Protein AF-A0A3F2RHV3-F1 (afdb_monomer_lite)

Foldseek 3Di:
DDPPDDAQAVVQLVVLLDPDDDDDDDFDDDDPVLLVVLQVQQCLAWEQEQNDIDRSVVTDVSQLVVQLQVVLVQSCVSNVHDSVPDDPVVSVRSSSVSSVLSSVLGCVVVVVVVLVVVCVVVDDVPDPFKDKDWPSVPKDHWYKYKHWAWDWDDDPPDPHTGIHTGIKIKIKTKTKIFIATPVDRVHGPDDPVPGIDIDIDIDTPDVDDD

Org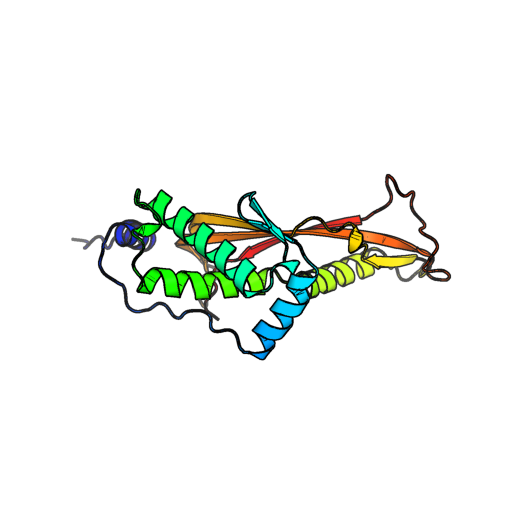anism: NCBI:txid325452

Radius of gyration: 21.21 Å; chains: 1; bounding box: 55×37×72 Å

Secondary structure (DSSP, 8-state):
-------HHHHHHHHTT--PPPS--------HHHHHHHHHHHTT-EEEETTEEEEGGG-HHHHHHHHHHHHHHHHHHHHT--GGGS-HHHHHHHHHHHHHHHHHT-HHHHHHHHHHHHHHHH--TT---EEEEE-GGGPPPEEEEEEEEEEEEEPTTSS-EEEEEEEEEEEEEEEEEEEEESS-TTSBSS-TTT-EEEEEEEEEE-----

pLDDT: mean 77.87, std 14.27, range [29.89, 94.44]

Structure (mmCIF, N/CA/C/O backbone):
data_AF-A0A3F2RHV3-F1
#
_entry.id   AF-A0A3F2RHV3-F1
#
loop_
_atom_site.group_PDB
_atom_site.id
_atom_site.type_symbol
_atom_site.label_atom_id
_atom_site.label_alt_id
_atom_site.label_comp_id
_atom_site.label_asym_id
_atom_site.label_entity_id
_atom_site.label_seq_id
_atom_site.pdbx_PDB_ins_code
_atom_site.Cartn_x
_atom_site.Cartn_y
_atom_site.Cartn_z
_atom_site.occupancy
_atom_site.B_iso_or_equiv
_atom_site.auth_seq_id
_atom_site.auth_comp_id
_atom_site.auth_asym_id
_atom_site.auth_atom_id
_atom_site.pdbx_PDB_model_num
ATOM 1 N N . MET A 1 1 ? -2.939 -19.361 45.285 1.00 36.62 1 MET A N 1
ATOM 2 C CA . MET A 1 1 ? -3.875 -19.744 44.209 1.00 36.62 1 MET A CA 1
ATOM 3 C C . MET A 1 1 ? -3.748 -18.695 43.128 1.00 36.62 1 MET A C 1
ATOM 5 O O . MET A 1 1 ? -3.926 -17.523 43.441 1.00 36.62 1 MET A O 1
ATOM 9 N N . LEU A 1 2 ? -3.271 -19.103 41.950 1.00 40.22 2 LEU A N 1
ATOM 10 C CA . LEU A 1 2 ? -2.915 -18.216 40.847 1.00 40.22 2 LEU A CA 1
ATOM 11 C C . LEU A 1 2 ? -4.125 -17.364 40.451 1.00 40.22 2 LEU A C 1
ATOM 13 O O . LEU A 1 2 ? -5.192 -17.894 40.160 1.00 40.22 2 LEU A O 1
ATOM 17 N N . LYS A 1 3 ? -3.964 -16.038 40.475 1.00 38.94 3 LYS A N 1
ATOM 18 C CA . LYS A 1 3 ? -4.814 -15.162 39.674 1.00 38.94 3 LYS A CA 1
ATOM 19 C C . LYS A 1 3 ? -4.372 -15.406 38.239 1.00 38.94 3 LYS A C 1
ATOM 21 O O . LYS A 1 3 ? -3.349 -14.865 37.834 1.00 38.94 3 LYS A O 1
ATOM 26 N N . ASP A 1 4 ? -5.083 -16.278 37.537 1.00 47.56 4 ASP A N 1
ATOM 27 C CA . ASP A 1 4 ? -4.889 -16.523 36.112 1.00 47.56 4 ASP A CA 1
ATOM 28 C C . ASP A 1 4 ? -5.241 -15.236 35.359 1.00 47.56 4 ASP A C 1
ATOM 30 O O . ASP A 1 4 ? -6.379 -14.994 34.960 1.00 47.56 4 ASP A O 1
ATOM 34 N N . THR A 1 5 ? -4.264 -14.340 35.241 1.00 65.75 5 THR A N 1
ATOM 35 C CA . THR A 1 5 ? -4.324 -13.214 34.317 1.00 65.75 5 THR A CA 1
ATOM 36 C C . THR A 1 5 ? -4.422 -13.799 32.918 1.00 65.75 5 THR A C 1
ATOM 38 O O . THR A 1 5 ? -3.495 -14.475 32.470 1.00 65.75 5 THR A O 1
ATOM 41 N N . LEU A 1 6 ? -5.558 -13.572 32.253 1.00 68.56 6 LEU A N 1
ATOM 42 C CA . LEU A 1 6 ? -5.771 -13.954 30.859 1.00 68.56 6 LEU A CA 1
ATOM 43 C C . LEU A 1 6 ? -4.554 -13.534 30.015 1.00 68.56 6 LEU A C 1
ATOM 45 O O . LEU A 1 6 ? -4.100 -12.397 30.172 1.00 68.56 6 LEU A O 1
ATOM 49 N N . PRO A 1 7 ? -4.039 -14.404 29.127 1.00 74.38 7 PRO A N 1
ATOM 50 C CA . PRO A 1 7 ? -3.027 -14.031 28.145 1.00 74.38 7 PRO A CA 1
ATOM 51 C C . PRO A 1 7 ? -3.410 -12.738 27.412 1.00 74.38 7 PRO A C 1
ATOM 53 O O . PRO A 1 7 ? -4.577 -12.576 27.052 1.00 74.38 7 PRO A O 1
ATOM 56 N N . SER A 1 8 ? -2.438 -11.851 27.169 1.00 73.12 8 SER A N 1
ATOM 57 C CA . SER A 1 8 ? -2.640 -10.533 26.530 1.00 73.12 8 SER A CA 1
ATOM 58 C C . SER A 1 8 ? -3.512 -10.614 25.267 1.00 73.12 8 SER A C 1
ATOM 60 O O . SER A 1 8 ? -4.495 -9.892 25.135 1.00 73.12 8 SER A O 1
ATOM 62 N N . TYR A 1 9 ? -3.249 -11.607 24.414 1.00 73.25 9 TYR A N 1
ATOM 63 C CA . TYR A 1 9 ? -4.061 -11.943 23.244 1.00 73.25 9 TYR A CA 1
ATOM 64 C C . TYR A 1 9 ? -5.567 -12.061 23.535 1.00 73.25 9 TYR A C 1
ATOM 66 O O . TYR A 1 9 ? -6.393 -11.464 22.849 1.00 73.25 9 TYR A O 1
ATOM 74 N N . LEU A 1 10 ? -5.946 -12.824 24.566 1.00 73.25 10 LEU A N 1
ATOM 75 C CA . LEU A 1 10 ? -7.355 -13.018 24.913 1.00 73.25 10 LEU A CA 1
ATOM 76 C C . LEU A 1 10 ? -7.967 -11.739 25.484 1.00 73.25 10 LEU A C 1
ATOM 78 O O . LEU A 1 10 ? -9.142 -11.480 25.244 1.00 73.25 10 LEU A O 1
ATOM 82 N N . GLN A 1 11 ? -7.182 -10.920 26.188 1.00 76.50 11 GLN A N 1
ATOM 83 C CA . GLN A 1 11 ? -7.643 -9.607 26.644 1.00 76.50 11 GLN A CA 1
ATOM 84 C C . GLN A 1 11 ? -7.943 -8.681 25.457 1.00 76.50 11 GLN A C 1
ATOM 86 O O . GLN A 1 11 ? -8.989 -8.043 25.448 1.00 76.50 11 GLN A O 1
ATOM 91 N N . GLN A 1 12 ? -7.091 -8.670 24.428 1.00 71.94 12 GLN A N 1
ATOM 92 C CA . GLN A 1 12 ? -7.291 -7.878 23.206 1.00 71.94 12 GLN A CA 1
ATOM 93 C C . GLN A 1 12 ? -8.522 -8.342 22.410 1.00 71.94 12 GLN A C 1
ATOM 95 O O . GLN A 1 12 ? -9.331 -7.521 21.984 1.00 71.94 12 GLN A O 1
ATOM 100 N N . VAL A 1 13 ? -8.719 -9.658 22.263 1.00 71.19 13 VAL A N 1
ATOM 101 C CA . VAL A 1 13 ? -9.913 -10.219 21.603 1.00 71.19 13 VAL A CA 1
ATOM 102 C C . VAL A 1 13 ? -11.194 -9.843 22.356 1.00 71.19 13 VAL A C 1
ATOM 104 O O . VAL A 1 13 ? -12.190 -9.475 21.735 1.00 71.19 13 VAL A O 1
ATOM 107 N N . LEU A 1 14 ? -11.176 -9.908 23.690 1.00 72.19 14 LEU A N 1
ATOM 108 C CA . LEU A 1 14 ? -12.325 -9.534 24.518 1.00 72.19 14 LEU A CA 1
ATOM 109 C C . LEU A 1 14 ? -12.587 -8.021 24.497 1.00 72.19 14 LEU A C 1
ATOM 111 O O . LEU A 1 14 ? -13.748 -7.614 24.469 1.00 72.19 14 LEU A O 1
ATOM 115 N N . ALA A 1 15 ? -11.536 -7.198 24.447 1.00 70.81 15 ALA A N 1
ATOM 116 C CA . ALA A 1 15 ? -11.647 -5.743 24.376 1.00 70.81 15 ALA A CA 1
ATOM 117 C C . ALA A 1 15 ? -12.392 -5.271 23.116 1.00 70.81 15 ALA A C 1
ATOM 119 O O . ALA A 1 15 ? -13.164 -4.320 23.191 1.00 70.81 15 ALA A O 1
ATOM 120 N N . LEU A 1 16 ? -12.268 -5.980 21.987 1.00 63.53 16 LEU A N 1
ATOM 121 C CA . LEU A 1 16 ? -13.019 -5.666 20.759 1.00 63.53 16 LEU A CA 1
ATOM 122 C C . LEU A 1 16 ? -14.540 -5.793 20.910 1.00 63.53 16 LEU A C 1
ATOM 124 O O . LEU A 1 16 ? -15.288 -5.211 20.130 1.00 63.53 16 LEU A O 1
ATOM 128 N N . SER A 1 17 ? -14.998 -6.565 21.897 1.00 62.69 17 SER A N 1
ATOM 129 C CA . SER A 1 17 ? -16.422 -6.722 22.212 1.00 62.69 17 SER A CA 1
ATOM 130 C C . SER A 1 17 ? -16.901 -5.745 23.290 1.00 62.69 17 SER A C 1
ATOM 132 O O . SER A 1 17 ? -18.099 -5.687 23.565 1.00 62.69 17 SER A O 1
ATOM 134 N N . SER A 1 18 ? -15.985 -5.007 23.925 1.00 62.34 18 SER A N 1
ATOM 135 C CA . SER A 1 18 ? -16.296 -4.036 24.972 1.00 62.34 18 SER A CA 1
ATOM 136 C C . SER A 1 18 ? -16.416 -2.631 24.385 1.00 62.34 18 SER A C 1
ATOM 138 O O . SER A 1 18 ? -15.612 -2.240 23.545 1.00 62.34 18 SER A O 1
ATOM 140 N N . ASP A 1 19 ? -17.399 -1.855 24.839 1.00 55.97 19 ASP A N 1
ATOM 141 C CA . ASP A 1 19 ? -17.590 -0.466 24.395 1.00 55.97 19 ASP A CA 1
ATOM 142 C C . ASP A 1 19 ? -16.691 0.536 25.167 1.00 55.97 19 ASP A C 1
ATOM 144 O O . ASP A 1 19 ? -16.868 1.748 25.038 1.00 55.97 19 ASP A O 1
ATOM 148 N N . GLU A 1 20 ? -15.730 0.069 25.981 1.00 54.78 20 GLU A N 1
ATOM 149 C CA . GLU A 1 20 ? -14.845 0.949 26.758 1.00 54.78 20 GLU A CA 1
ATOM 150 C C . GLU A 1 20 ? -13.576 1.333 25.970 1.00 54.78 20 GLU A C 1
ATOM 152 O O . GLU A 1 20 ? -12.807 0.458 25.566 1.00 54.78 20 GLU A O 1
ATOM 157 N N . PRO A 1 21 ? -13.307 2.635 25.756 1.00 51.06 21 PRO A N 1
ATOM 158 C CA . PRO A 1 21 ? -12.123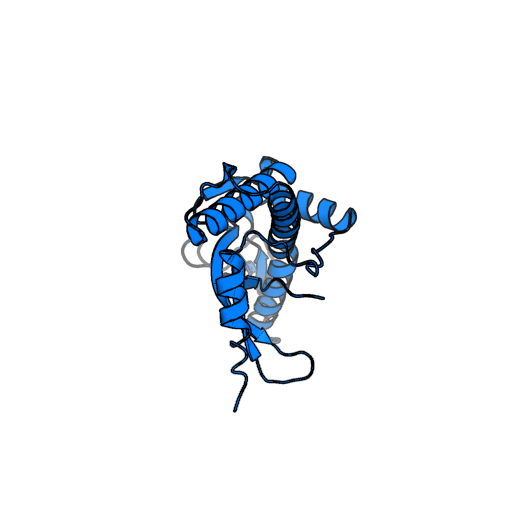 3.080 25.029 1.00 51.06 21 PRO A CA 1
ATOM 159 C C . PRO A 1 21 ? -10.854 2.936 25.887 1.00 51.06 21 PRO A C 1
ATOM 161 O O . PRO A 1 21 ? -10.703 3.599 26.914 1.00 51.06 21 PRO A O 1
ATOM 164 N N . SER A 1 22 ? -9.902 2.106 25.449 1.00 51.12 22 SER A N 1
ATOM 165 C CA . SER A 1 22 ? -8.557 2.038 26.038 1.00 51.12 22 SER A CA 1
ATOM 166 C C . SER A 1 22 ? -7.680 3.197 25.543 1.00 51.12 22 SER A C 1
ATOM 168 O O . SER A 1 22 ? -7.575 3.432 24.341 1.00 51.12 22 SER A O 1
ATOM 170 N N . ASN A 1 23 ? -7.028 3.903 26.468 1.00 42.88 23 ASN A N 1
ATOM 171 C CA . ASN A 1 23 ? -6.492 5.259 26.279 1.00 42.88 23 ASN A CA 1
ATOM 172 C C . ASN A 1 23 ? -5.025 5.365 25.798 1.00 42.88 23 ASN A C 1
ATOM 174 O O . ASN A 1 23 ? -4.440 6.442 25.890 1.00 42.88 23 ASN A O 1
ATOM 178 N N . GLU A 1 24 ? -4.407 4.298 25.287 1.00 46.06 24 GLU A N 1
ATOM 179 C CA . GLU A 1 24 ? -2.968 4.298 24.947 1.00 46.06 24 GLU A CA 1
ATOM 180 C C . GLU A 1 24 ? -2.672 3.877 23.498 1.00 46.06 24 GLU A C 1
ATOM 182 O O . GLU A 1 24 ? -1.768 3.095 23.242 1.00 46.06 24 GLU A O 1
ATOM 187 N N . SER A 1 25 ? -3.409 4.409 22.518 1.00 50.81 25 SER A N 1
ATOM 188 C CA . SER A 1 25 ? -3.026 4.273 21.104 1.00 50.81 25 SER A CA 1
ATOM 189 C C . SER A 1 25 ? -2.336 5.551 20.623 1.00 50.81 25 SER A C 1
ATOM 191 O O . SER A 1 25 ? -2.968 6.602 20.496 1.00 50.81 25 SER A O 1
ATOM 193 N N . ARG A 1 26 ? -1.022 5.481 20.365 1.00 55.94 26 ARG A N 1
ATOM 194 C CA . ARG A 1 26 ? -0.316 6.524 19.608 1.00 55.94 26 ARG A CA 1
ATOM 195 C C . ARG A 1 26 ? -0.521 6.256 18.130 1.00 55.94 26 ARG A C 1
ATOM 197 O O . ARG A 1 26 ? -0.015 5.279 17.590 1.00 55.94 26 ARG A O 1
ATOM 204 N N . MET A 1 27 ? -1.275 7.130 17.487 1.00 60.22 27 MET A N 1
ATOM 205 C CA . MET A 1 27 ? -1.513 7.010 16.060 1.00 60.22 27 MET A CA 1
ATOM 206 C C . MET A 1 27 ? -0.301 7.468 15.255 1.00 60.22 27 MET A C 1
ATOM 208 O O . MET A 1 27 ? 0.344 8.442 15.653 1.00 60.22 27 MET A O 1
ATOM 212 N N . PRO A 1 28 ? -0.003 6.819 14.118 1.00 62.78 28 PRO A N 1
ATOM 213 C CA . PRO A 1 28 ? 1.027 7.301 13.214 1.00 62.78 28 PRO A CA 1
ATOM 214 C C . PRO A 1 28 ? 0.641 8.693 12.705 1.00 62.78 28 PRO A C 1
ATOM 216 O O . PRO A 1 28 ? -0.412 8.869 12.096 1.00 62.78 28 PRO A O 1
ATOM 219 N N . THR A 1 29 ? 1.488 9.688 12.953 1.00 74.69 29 THR A N 1
ATOM 220 C CA . THR A 1 29 ? 1.355 11.027 12.366 1.00 74.69 29 THR A CA 1
ATOM 221 C C . THR A 1 29 ? 2.381 11.195 11.261 1.00 74.69 29 THR A C 1
ATOM 223 O O . THR A 1 29 ? 3.580 11.188 11.538 1.00 74.69 29 THR A O 1
ATOM 226 N N . LEU A 1 30 ? 1.901 11.359 10.029 1.00 81.75 30 LEU A N 1
ATOM 227 C CA . LEU A 1 30 ? 2.720 11.722 8.874 1.00 81.75 30 LEU A CA 1
ATOM 228 C C . LEU A 1 30 ? 2.909 13.242 8.822 1.00 81.75 30 LEU A C 1
ATOM 230 O O . LEU A 1 30 ? 2.003 14.010 9.153 1.00 81.75 30 LEU A O 1
ATOM 234 N N . SER A 1 31 ? 4.086 13.677 8.390 1.00 86.06 31 SER A N 1
ATOM 235 C CA . SER A 1 31 ? 4.386 15.076 8.096 1.00 86.06 31 SER A CA 1
ATOM 236 C C . SER A 1 31 ? 3.733 15.528 6.784 1.00 86.06 31 SER A C 1
ATOM 238 O O . SER A 1 31 ? 3.465 14.729 5.888 1.00 86.06 31 SER A O 1
ATOM 240 N N . GLU A 1 32 ? 3.534 16.839 6.619 1.00 86.62 32 GLU A N 1
ATOM 241 C CA . GLU A 1 32 ? 3.000 17.412 5.371 1.00 86.62 32 GLU A CA 1
ATOM 242 C C . GLU A 1 32 ? 3.861 17.066 4.146 1.00 86.62 32 GLU A C 1
ATOM 244 O O . GLU A 1 32 ? 3.343 16.877 3.046 1.00 86.62 32 GLU A O 1
ATOM 249 N N . ALA A 1 33 ? 5.181 16.956 4.332 1.00 85.56 33 ALA A N 1
ATOM 250 C CA . ALA A 1 33 ? 6.105 16.589 3.266 1.00 85.56 33 ALA A CA 1
ATOM 251 C C . ALA A 1 33 ? 5.913 15.133 2.814 1.00 85.56 33 ALA A C 1
ATOM 253 O O . ALA A 1 33 ? 5.948 14.868 1.612 1.00 85.56 33 ALA A O 1
ATOM 254 N N . GLU A 1 34 ? 5.684 14.211 3.753 1.00 86.25 34 GLU A N 1
ATOM 255 C CA . GLU A 1 34 ? 5.388 12.803 3.456 1.00 86.25 34 GLU A CA 1
ATOM 256 C C . GLU A 1 34 ? 4.053 12.680 2.723 1.00 86.25 34 GLU A C 1
ATOM 258 O O . GLU A 1 34 ? 4.006 12.094 1.646 1.00 86.25 34 GLU A O 1
ATOM 263 N N . ILE A 1 35 ? 3.008 13.348 3.221 1.00 86.31 35 ILE A N 1
ATOM 264 C CA . ILE A 1 35 ? 1.686 13.375 2.576 1.00 86.31 35 ILE A CA 1
ATOM 265 C C . ILE A 1 35 ? 1.787 13.916 1.142 1.00 86.31 35 ILE A C 1
ATOM 267 O O . ILE A 1 35 ? 1.185 13.370 0.218 1.00 86.31 35 ILE A O 1
ATOM 271 N N . PHE A 1 36 ? 2.575 14.973 0.926 1.00 86.75 36 PHE A N 1
ATOM 272 C CA . PHE A 1 36 ? 2.767 15.544 -0.404 1.00 86.75 36 PHE A CA 1
ATOM 273 C C . PHE A 1 36 ? 3.468 14.577 -1.371 1.00 86.75 36 PHE A C 1
ATOM 275 O O . PHE A 1 36 ? 3.079 14.491 -2.541 1.00 86.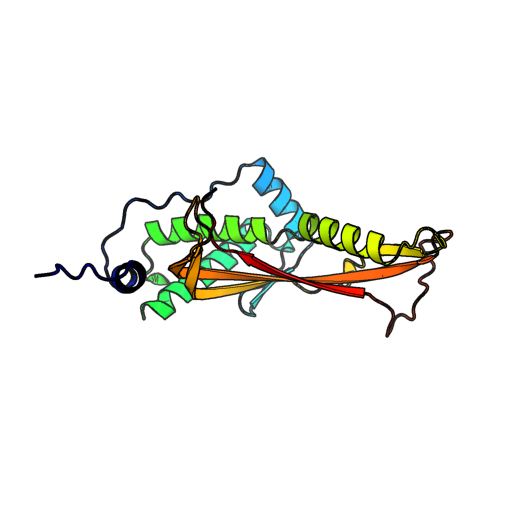75 36 PHE A O 1
ATOM 282 N N . GLN A 1 37 ? 4.491 13.846 -0.913 1.00 85.94 37 GLN A N 1
ATOM 283 C CA . GLN A 1 37 ? 5.141 12.829 -1.747 1.00 85.94 37 GLN A CA 1
ATOM 284 C C . GLN A 1 37 ? 4.202 11.657 -2.029 1.00 85.94 37 GLN A C 1
ATOM 286 O O . GLN A 1 37 ? 4.077 11.257 -3.186 1.00 85.94 37 GLN A O 1
ATOM 291 N N . ASP A 1 38 ? 3.476 11.178 -1.020 1.00 86.50 38 ASP A N 1
ATOM 292 C CA . ASP A 1 38 ? 2.510 10.093 -1.183 1.00 86.50 38 ASP A CA 1
ATOM 293 C C . ASP A 1 38 ? 1.417 10.467 -2.193 1.00 86.50 38 ASP A C 1
ATOM 295 O O . ASP A 1 38 ? 1.077 9.668 -3.062 1.00 86.50 38 ASP A O 1
ATOM 299 N N . ALA A 1 39 ? 0.912 11.705 -2.151 1.00 86.81 39 ALA A N 1
ATOM 300 C CA . ALA A 1 39 ? -0.073 12.209 -3.107 1.00 86.81 39 ALA A CA 1
ATOM 301 C C . ALA A 1 39 ? 0.450 12.207 -4.554 1.00 86.81 39 ALA A C 1
ATOM 303 O O . ALA A 1 39 ? -0.276 11.874 -5.496 1.00 86.81 39 ALA A O 1
ATOM 304 N N . LYS A 1 40 ? 1.724 12.559 -4.748 1.00 88.19 40 LYS A N 1
ATOM 305 C CA . LYS A 1 40 ? 2.372 12.549 -6.064 1.00 88.19 40 LYS A CA 1
ATOM 306 C C . LYS A 1 40 ? 2.620 11.127 -6.571 1.00 88.19 40 LYS A C 1
ATOM 308 O O . LYS A 1 40 ? 2.505 10.871 -7.773 1.00 88.19 40 LYS A O 1
ATOM 313 N N . ASP A 1 41 ? 2.991 10.222 -5.677 1.00 84.81 41 ASP A N 1
ATOM 314 C CA . ASP A 1 41 ? 3.259 8.828 -6.010 1.00 84.81 41 ASP A CA 1
ATOM 315 C C . ASP A 1 41 ? 1.962 8.099 -6.347 1.00 84.81 41 ASP A C 1
ATOM 317 O O . ASP A 1 41 ? 1.847 7.547 -7.444 1.00 84.81 41 ASP A O 1
ATOM 321 N N . ILE A 1 42 ? 0.943 8.221 -5.495 1.00 86.31 42 ILE A N 1
ATOM 322 C CA . ILE A 1 42 ? -0.340 7.557 -5.709 1.00 86.31 42 ILE A CA 1
ATOM 323 C C . ILE A 1 42 ? -1.074 8.074 -6.942 1.00 86.31 42 ILE A C 1
ATOM 325 O O . ILE A 1 42 ? -1.720 7.292 -7.626 1.00 86.31 42 ILE A O 1
ATOM 329 N N . GLY A 1 43 ? -0.920 9.352 -7.305 1.00 85.06 43 GLY A N 1
ATOM 330 C CA . GLY A 1 43 ? -1.533 9.914 -8.514 1.00 85.06 43 GLY A CA 1
ATOM 331 C C . GLY A 1 43 ? -1.112 9.222 -9.820 1.00 85.06 43 GLY A C 1
ATOM 332 O O . GLY A 1 43 ? -1.758 9.411 -10.850 1.00 85.06 43 GLY A O 1
ATOM 333 N N . ARG A 1 44 ? -0.035 8.426 -9.791 1.00 82.75 44 ARG A N 1
ATOM 334 C CA . ARG A 1 44 ? 0.483 7.647 -10.927 1.00 82.75 44 ARG A CA 1
ATOM 335 C C . ARG A 1 44 ? 0.142 6.157 -10.840 1.00 82.75 44 ARG A C 1
ATOM 337 O O . ARG A 1 44 ? 0.419 5.431 -11.792 1.00 82.75 44 ARG A O 1
ATOM 344 N N . ASP A 1 45 ? -0.426 5.723 -9.721 1.00 84.88 45 ASP A N 1
ATOM 345 C CA . ASP A 1 45 ? -0.682 4.330 -9.390 1.00 84.88 45 ASP A CA 1
ATOM 346 C C . ASP A 1 45 ? -2.188 4.039 -9.273 1.00 84.88 45 ASP A C 1
ATOM 348 O O . ASP A 1 45 ? -3.062 4.909 -9.265 1.00 84.88 45 ASP A O 1
ATOM 352 N N . GLU A 1 46 ? -2.489 2.752 -9.182 1.00 89.56 46 GLU A N 1
ATOM 353 C CA . GLU A 1 46 ? -3.814 2.226 -8.891 1.00 89.56 46 GLU A CA 1
ATOM 354 C C . GLU A 1 46 ? -3.697 1.253 -7.726 1.00 89.56 46 GLU A C 1
ATOM 356 O O . GLU A 1 46 ? -2.667 0.588 -7.584 1.00 89.56 46 GLU A O 1
ATOM 361 N N . LEU A 1 47 ? -4.755 1.130 -6.930 1.00 90.94 47 LEU A N 1
ATOM 362 C CA . LEU A 1 47 ? -4.833 0.190 -5.821 1.00 90.94 47 LEU A CA 1
ATOM 363 C C . LEU A 1 47 ? -5.939 -0.840 -6.050 1.00 90.94 47 LEU A C 1
ATOM 365 O O . LEU A 1 47 ? -6.962 -0.561 -6.675 1.00 90.94 47 LEU A O 1
ATOM 369 N N . LEU A 1 48 ? -5.737 -2.026 -5.490 1.00 94.19 48 LEU A N 1
ATOM 370 C CA . LEU A 1 48 ? -6.744 -3.059 -5.279 1.00 94.19 48 LEU A CA 1
ATOM 371 C C . LEU A 1 48 ? -6.879 -3.276 -3.771 1.00 94.19 48 LEU A C 1
ATOM 373 O O . LEU A 1 48 ? -6.075 -3.986 -3.169 1.00 94.19 48 LEU A O 1
ATOM 377 N N . ILE A 1 49 ? -7.881 -2.651 -3.161 1.00 93.94 49 ILE A N 1
ATOM 378 C CA . ILE A 1 49 ? -8.146 -2.699 -1.721 1.00 93.94 49 ILE A CA 1
ATOM 379 C C . ILE A 1 49 ? -9.126 -3.842 -1.457 1.00 93.94 49 ILE A C 1
ATOM 381 O O . ILE A 1 49 ? -10.285 -3.761 -1.850 1.00 93.94 49 ILE A O 1
ATOM 385 N N . ASN A 1 50 ? -8.667 -4.940 -0.851 1.00 92.62 50 ASN A N 1
ATOM 386 C CA . ASN A 1 50 ? -9.470 -6.155 -0.637 1.00 92.62 50 ASN A CA 1
ATOM 387 C C . ASN A 1 50 ? -10.202 -6.670 -1.902 1.00 92.62 50 ASN A C 1
ATOM 389 O O . ASN A 1 50 ? -11.219 -7.352 -1.811 1.00 92.62 50 ASN A O 1
ATOM 393 N N . GLY A 1 51 ? -9.647 -6.388 -3.088 1.00 91.31 51 GLY A N 1
ATOM 394 C CA . GLY A 1 51 ? -10.215 -6.749 -4.392 1.00 91.31 51 GLY A CA 1
ATOM 395 C C . GLY A 1 51 ? -10.958 -5.616 -5.108 1.00 91.31 51 GLY A C 1
ATOM 396 O O . GLY A 1 51 ? -11.185 -5.724 -6.311 1.00 91.31 51 GLY A O 1
ATOM 397 N N . GLU A 1 52 ? -11.267 -4.516 -4.422 1.00 93.00 52 GLU A N 1
ATOM 398 C CA . GLU A 1 52 ? -11.924 -3.343 -5.003 1.00 93.00 52 GLU A CA 1
ATOM 399 C C . GLU A 1 52 ? -10.902 -2.374 -5.602 1.00 93.00 52 GLU A C 1
ATOM 401 O O . GLU A 1 52 ? -9.934 -1.971 -4.952 1.00 93.00 52 GLU A O 1
ATOM 406 N N . ARG A 1 53 ? -11.103 -1.988 -6.866 1.00 93.62 53 ARG A N 1
ATOM 407 C CA . ARG A 1 53 ? -10.154 -1.131 -7.588 1.00 93.62 53 ARG A CA 1
ATOM 408 C C . ARG A 1 53 ? -10.378 0.341 -7.259 1.00 93.62 53 ARG A C 1
ATOM 410 O O . ARG A 1 53 ? -11.492 0.851 -7.371 1.00 93.62 53 ARG A O 1
ATOM 417 N N . VAL A 1 54 ? -9.293 1.037 -6.938 1.00 92.94 54 VAL A N 1
ATOM 418 C CA . VAL A 1 54 ? -9.275 2.477 -6.677 1.00 92.94 54 VAL A CA 1
ATOM 419 C C . VAL A 1 54 ? -8.170 3.121 -7.500 1.00 92.94 54 VAL A C 1
ATOM 421 O O . VAL A 1 54 ? -6.995 2.798 -7.356 1.00 92.94 54 VAL A O 1
ATOM 424 N N . GLU A 1 55 ? -8.549 4.038 -8.383 1.00 91.06 55 GLU A N 1
ATOM 425 C CA . GLU A 1 55 ? -7.593 4.801 -9.183 1.00 91.06 55 GLU A CA 1
ATOM 426 C C . GLU A 1 55 ? -7.015 5.950 -8.356 1.00 91.06 55 GLU A C 1
ATOM 428 O O . GLU A 1 55 ? -7.767 6.766 -7.815 1.00 91.06 55 GLU A O 1
ATOM 433 N N . GLY A 1 56 ? -5.686 6.058 -8.288 1.00 86.31 56 GLY A N 1
ATOM 434 C CA . GLY A 1 56 ? -5.031 7.148 -7.567 1.00 86.31 56 GLY A CA 1
ATOM 435 C C . GLY A 1 56 ? -5.200 8.518 -8.232 1.00 86.31 56 GLY A C 1
ATOM 436 O O . GLY A 1 56 ? -5.081 9.549 -7.573 1.00 86.31 56 GLY A O 1
ATOM 437 N N . THR A 1 57 ? -5.597 8.554 -9.510 1.00 89.38 57 THR A N 1
ATOM 438 C CA . THR A 1 57 ? -5.999 9.771 -10.245 1.00 89.38 57 THR A CA 1
ATOM 439 C C . THR A 1 57 ? -7.182 10.501 -9.605 1.00 89.38 57 THR A C 1
ATOM 441 O O . THR A 1 57 ? -7.378 11.689 -9.857 1.00 89.38 57 THR A O 1
ATOM 444 N N . ARG A 1 58 ? -7.956 9.818 -8.748 1.00 89.62 58 ARG A N 1
ATOM 445 C CA . ARG A 1 58 ? -9.042 10.411 -7.955 1.00 89.62 58 ARG A CA 1
ATOM 446 C C . ARG A 1 58 ? -8.541 11.325 -6.831 1.00 89.62 58 ARG A C 1
ATOM 448 O O . ARG A 1 58 ? -9.351 12.044 -6.253 1.00 89.62 58 ARG A O 1
ATOM 455 N N . GLY A 1 59 ? -7.237 11.319 -6.554 1.00 89.88 59 GLY A N 1
ATOM 456 C CA . GLY A 1 59 ? -6.592 12.133 -5.529 1.00 89.88 59 GLY A CA 1
ATOM 457 C C . GLY A 1 59 ? -6.324 11.368 -4.235 1.00 89.88 59 GLY A C 1
ATOM 458 O O . GLY A 1 59 ? -6.960 10.354 -3.951 1.00 89.88 59 GLY A O 1
ATOM 459 N N . TYR A 1 60 ? -5.373 11.884 -3.453 1.00 90.62 60 TYR A N 1
ATOM 460 C CA . TYR A 1 60 ? -4.918 11.288 -2.193 1.00 90.62 60 TYR A CA 1
ATOM 461 C C . TYR A 1 60 ? -6.075 11.047 -1.215 1.00 90.62 60 TYR A C 1
ATOM 463 O O . TYR A 1 60 ? -6.282 9.913 -0.789 1.00 90.62 60 TYR A O 1
ATOM 471 N N . ASP A 1 61 ? -6.885 12.075 -0.950 1.00 91.25 61 ASP A N 1
ATOM 472 C CA . ASP A 1 61 ? -8.002 11.992 -0.001 1.00 91.25 61 ASP A CA 1
ATOM 473 C C . ASP A 1 61 ? -9.012 10.911 -0.402 1.00 91.25 61 ASP A C 1
ATOM 475 O O . ASP A 1 61 ? -9.431 10.112 0.425 1.00 91.25 61 ASP A O 1
ATOM 479 N N . ALA A 1 62 ? -9.327 10.791 -1.696 1.00 92.62 62 ALA A N 1
ATOM 480 C CA . ALA A 1 62 ? -10.257 9.773 -2.183 1.00 92.62 62 ALA A CA 1
ATOM 481 C C . ALA A 1 62 ? -9.727 8.338 -2.002 1.00 92.62 62 ALA A C 1
ATOM 483 O O . ALA A 1 62 ? -10.517 7.404 -1.838 1.00 92.62 62 ALA A O 1
ATOM 484 N N . VAL A 1 63 ? -8.405 8.148 -2.057 1.00 92.31 63 VAL A N 1
ATOM 485 C CA . VAL A 1 63 ? -7.763 6.855 -1.782 1.00 92.31 63 VAL A CA 1
ATOM 486 C C . VAL A 1 63 ? -7.767 6.566 -0.281 1.00 92.31 63 VAL A C 1
ATOM 488 O O . VAL A 1 63 ? -8.096 5.447 0.113 1.00 92.31 63 VAL A O 1
ATOM 491 N N . VAL A 1 64 ? -7.450 7.563 0.551 1.00 93.00 64 VAL A N 1
ATOM 492 C CA . VAL A 1 64 ? -7.502 7.443 2.017 1.00 93.00 64 VAL A CA 1
ATOM 493 C C . VAL A 1 64 ? -8.920 7.119 2.484 1.00 93.00 64 VAL A C 1
ATOM 495 O O . VAL A 1 64 ? -9.094 6.174 3.247 1.00 93.00 64 VAL A O 1
ATOM 498 N N . ASP A 1 65 ? -9.935 7.804 1.957 1.00 93.75 65 ASP A N 1
ATOM 499 C CA . ASP A 1 65 ? -11.345 7.543 2.257 1.00 93.75 65 ASP A CA 1
ATOM 500 C C . ASP A 1 65 ? -11.750 6.109 1.882 1.00 93.75 65 ASP A C 1
ATOM 502 O O . ASP A 1 65 ? -12.480 5.439 2.616 1.00 93.75 65 ASP A O 1
ATOM 506 N N . ALA A 1 66 ? -11.269 5.602 0.741 1.00 94.44 66 ALA A N 1
ATOM 507 C CA . ALA A 1 66 ? -11.545 4.233 0.314 1.00 94.44 66 ALA A CA 1
ATOM 508 C C . ALA A 1 66 ? -10.881 3.194 1.235 1.00 94.44 66 ALA A C 1
ATOM 510 O O . ALA A 1 66 ? -11.516 2.197 1.588 1.00 94.44 66 ALA A O 1
ATOM 511 N N . LEU A 1 67 ? -9.636 3.440 1.658 1.00 93.44 67 LEU A N 1
ATOM 512 C CA . LEU A 1 67 ? -8.932 2.610 2.640 1.00 93.44 67 LEU A CA 1
ATOM 513 C C . LEU A 1 67 ? -9.641 2.634 3.999 1.00 93.44 67 LEU A C 1
ATOM 515 O O . LEU A 1 67 ? -9.902 1.576 4.568 1.00 93.44 67 LEU A O 1
ATOM 519 N N . GLN A 1 68 ? -10.005 3.819 4.491 1.00 93.50 68 GLN A N 1
ATOM 520 C CA . GLN A 1 68 ? -10.728 3.993 5.749 1.00 93.50 68 GLN A CA 1
ATOM 521 C C . GLN A 1 68 ? -12.066 3.250 5.728 1.00 93.50 68 GLN A C 1
ATOM 523 O O . GLN A 1 68 ? -12.365 2.496 6.652 1.00 93.50 68 GLN A O 1
ATOM 528 N N . LYS A 1 69 ? -12.849 3.396 4.655 1.00 93.25 69 LYS A N 1
ATOM 529 C CA . LYS A 1 69 ? -14.137 2.710 4.510 1.00 93.25 69 LYS A CA 1
ATOM 530 C C . LYS A 1 69 ? -13.990 1.188 4.527 1.00 93.25 69 LYS A C 1
ATOM 532 O O . LYS A 1 69 ? -14.863 0.488 5.041 1.00 93.25 69 LYS A O 1
ATOM 537 N N . GLU A 1 70 ? -12.919 0.651 3.949 1.00 94.31 70 GLU A N 1
ATOM 538 C CA . GLU A 1 70 ? -12.663 -0.787 4.012 1.00 94.31 70 GLU A CA 1
ATOM 539 C C . GLU A 1 70 ? -12.222 -1.223 5.417 1.00 94.31 70 GLU A C 1
ATOM 541 O O . GLU A 1 70 ? -12.695 -2.245 5.909 1.00 94.31 70 GLU A O 1
ATOM 546 N N . LEU A 1 71 ? -11.394 -0.435 6.111 1.00 91.25 71 LEU A N 1
ATOM 547 C CA . LEU A 1 71 ? -11.029 -0.692 7.509 1.00 91.25 71 LEU A CA 1
ATOM 548 C C . LEU A 1 71 ? -12.258 -0.720 8.430 1.00 91.25 71 LEU A C 1
ATOM 550 O O . LEU A 1 71 ? -12.392 -1.627 9.254 1.00 91.25 71 LEU A O 1
ATOM 554 N N . GLU A 1 72 ? -13.184 0.227 8.258 1.00 91.44 72 GLU A N 1
ATOM 555 C CA . GLU A 1 72 ? -14.463 0.258 8.976 1.00 91.44 72 GLU A CA 1
ATOM 556 C C . GLU A 1 72 ? -15.282 -1.009 8.706 1.00 91.44 72 GLU A C 1
ATOM 558 O O . GLU A 1 72 ? -15.804 -1.620 9.638 1.00 91.44 72 GLU A O 1
ATOM 563 N N . GLN A 1 73 ? -15.348 -1.465 7.450 1.00 91.44 73 GLN A N 1
ATOM 564 C CA . GLN A 1 73 ? -16.033 -2.711 7.098 1.00 91.44 73 GLN A CA 1
ATOM 565 C C . GLN A 1 73 ? -15.385 -3.945 7.724 1.00 91.44 73 GLN A C 1
ATOM 567 O O . GLN A 1 73 ? -16.096 -4.811 8.237 1.00 91.44 73 GLN A O 1
ATOM 572 N N . VAL A 1 74 ? -14.056 -4.046 7.682 1.00 89.88 74 VAL A N 1
ATOM 573 C CA . VAL A 1 74 ? -13.309 -5.166 8.266 1.00 89.88 74 VAL A CA 1
ATOM 574 C C . VAL A 1 74 ? -13.573 -5.252 9.771 1.00 89.88 74 VAL A C 1
ATOM 576 O O . VAL A 1 74 ? -13.886 -6.331 10.279 1.00 89.88 74 VAL A O 1
ATOM 579 N N . LEU A 1 75 ? -13.520 -4.121 10.477 1.00 85.75 75 LEU A N 1
ATOM 580 C CA . LEU A 1 75 ? -13.797 -4.068 11.912 1.00 85.75 75 LEU A CA 1
ATOM 581 C C . LEU A 1 75 ? -15.258 -4.378 12.229 1.00 85.75 75 LEU A C 1
ATOM 583 O O . LEU A 1 75 ? -15.528 -5.209 13.094 1.00 85.75 75 LEU A O 1
ATOM 587 N N . ALA A 1 76 ? -16.197 -3.772 11.502 1.00 86.25 76 ALA A N 1
ATOM 588 C CA . ALA A 1 76 ? -17.627 -3.991 11.688 1.00 86.25 76 ALA A CA 1
ATOM 589 C C . ALA A 1 76 ? -18.001 -5.474 11.518 1.00 86.25 76 ALA A C 1
ATOM 591 O O . ALA A 1 76 ? -18.688 -6.040 12.372 1.00 86.25 76 ALA A O 1
ATOM 592 N N . ARG A 1 77 ? -17.463 -6.141 10.484 1.00 87.06 77 ARG A N 1
ATOM 593 C CA . ARG A 1 77 ? -17.639 -7.589 10.263 1.00 87.06 77 ARG A CA 1
ATOM 594 C C . ARG A 1 77 ? -17.107 -8.419 11.430 1.00 87.06 77 ARG A C 1
ATOM 596 O O . ARG A 1 77 ? -17.752 -9.394 11.806 1.00 87.06 77 ARG A O 1
ATOM 603 N N . GLN A 1 78 ? -15.976 -8.027 12.015 1.00 82.81 78 GLN A N 1
ATOM 604 C CA . GLN A 1 78 ? -15.366 -8.754 13.128 1.00 82.81 78 GLN A CA 1
ATOM 605 C C . GLN A 1 78 ? -16.220 -8.711 14.403 1.00 82.81 78 GLN A C 1
ATOM 607 O O . GLN A 1 78 ? -16.292 -9.704 15.125 1.00 82.81 78 GLN A O 1
ATOM 612 N N . VAL A 1 79 ? -16.877 -7.581 14.674 1.00 80.94 79 VAL A N 1
ATOM 613 C CA . VAL A 1 79 ? -17.720 -7.393 15.870 1.00 80.94 79 VAL A CA 1
ATOM 614 C C . VAL A 1 79 ? -19.213 -7.632 15.608 1.00 80.94 79 VAL A C 1
ATOM 616 O O . VAL A 1 79 ? -20.036 -7.422 16.496 1.00 80.94 79 VAL A O 1
ATOM 619 N N . GLY A 1 80 ? -19.582 -8.053 14.393 1.00 80.56 80 GLY A N 1
ATOM 620 C CA . GLY A 1 80 ? -20.975 -8.274 13.991 1.00 80.56 80 GLY A CA 1
ATOM 621 C C . GLY A 1 80 ? -21.833 -7.001 13.963 1.00 80.56 80 GLY A C 1
ATOM 622 O O . GLY A 1 80 ? -23.050 -7.088 14.124 1.00 80.56 80 GLY A O 1
ATOM 623 N N . LYS A 1 81 ? -21.213 -5.827 13.790 1.00 83.00 81 LYS A N 1
ATOM 624 C CA . LYS A 1 81 ? -21.882 -4.519 13.684 1.00 83.00 81 LYS A CA 1
ATOM 625 C C . LYS A 1 81 ? -21.919 -4.055 12.222 1.00 83.00 81 LYS A C 1
ATOM 627 O O . LYS A 1 81 ? -21.285 -4.646 11.349 1.00 83.00 81 LYS A O 1
ATOM 632 N N . MET A 1 82 ? -22.673 -2.993 11.957 1.00 83.12 82 MET A N 1
ATOM 633 C CA . MET A 1 82 ? -22.649 -2.287 10.673 1.00 83.12 82 MET A CA 1
ATOM 634 C C . MET A 1 82 ? -21.603 -1.155 10.702 1.00 83.12 82 MET A C 1
ATOM 636 O O . MET A 1 82 ? -21.413 -0.559 11.766 1.00 83.12 82 MET A O 1
ATOM 640 N N . PRO A 1 83 ? -20.935 -0.820 9.580 1.00 79.44 83 PRO A N 1
ATOM 641 C CA . PRO A 1 83 ? -19.916 0.237 9.536 1.00 79.44 83 PRO A CA 1
ATOM 642 C C . PRO A 1 83 ? -20.414 1.598 10.038 1.00 79.44 83 PRO A C 1
ATOM 644 O O . PRO A 1 83 ? -19.677 2.305 10.718 1.00 79.44 83 PRO A O 1
ATOM 647 N N . GLU A 1 84 ? -21.684 1.935 9.802 1.00 82.06 84 GLU A N 1
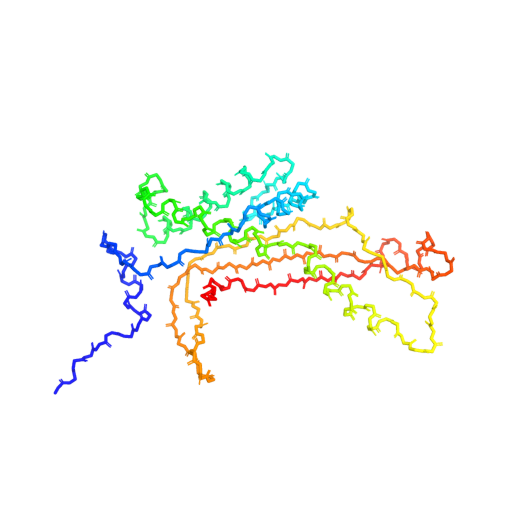ATOM 648 C CA . GLU A 1 84 ? -22.310 3.196 10.232 1.00 82.06 84 GLU A CA 1
ATOM 649 C C . GLU A 1 84 ? -22.431 3.321 11.759 1.00 82.06 84 GLU A C 1
ATOM 651 O O . GLU A 1 84 ? -22.704 4.398 12.284 1.00 82.06 84 GLU A O 1
ATOM 656 N N . GLN A 1 85 ? -22.246 2.214 12.483 1.00 77.31 85 GLN A N 1
ATOM 657 C CA . GLN A 1 85 ? -22.253 2.167 13.944 1.00 77.31 85 GLN A CA 1
ATOM 658 C C . GLN A 1 85 ? -20.853 2.376 14.539 1.00 77.31 85 GLN A C 1
ATOM 660 O O . GLN A 1 85 ? -20.694 2.303 15.759 1.00 77.31 85 GLN A O 1
ATOM 665 N N . THR A 1 86 ? -19.840 2.618 13.702 1.00 78.00 86 THR A N 1
ATOM 666 C CA . THR A 1 86 ? -18.472 2.894 14.147 1.00 78.00 86 THR A CA 1
ATOM 667 C C . THR A 1 86 ? -18.428 4.247 14.867 1.00 78.00 86 THR A C 1
ATOM 669 O O . THR A 1 86 ? -18.817 5.263 14.287 1.00 78.00 86 THR A O 1
ATOM 672 N N . PRO A 1 87 ? -17.964 4.312 16.129 1.00 81.25 87 PRO A N 1
ATOM 673 C CA . PRO A 1 87 ? -17.842 5.577 16.844 1.00 81.25 87 PRO A CA 1
ATOM 674 C C . PRO A 1 87 ? -16.913 6.558 16.118 1.00 81.25 87 PRO A C 1
ATOM 676 O O . PRO A 1 87 ? -15.871 6.161 15.604 1.00 81.25 87 PRO A O 1
ATOM 679 N N . MET A 1 88 ? -17.227 7.857 16.157 1.00 78.50 88 MET A N 1
ATOM 680 C CA . MET A 1 88 ? -16.435 8.905 15.485 1.00 78.50 88 MET A CA 1
ATOM 681 C C . MET A 1 88 ? -14.945 8.878 15.871 1.00 78.50 88 MET A C 1
ATOM 683 O O . MET A 1 88 ? -14.076 9.049 15.024 1.00 78.50 88 MET A O 1
ATOM 687 N N . ALA A 1 89 ? -14.637 8.623 17.147 1.00 75.25 89 ALA A N 1
ATOM 688 C CA . ALA A 1 89 ? -13.256 8.511 17.621 1.00 75.25 89 ALA A CA 1
ATOM 689 C C . ALA A 1 89 ? -12.502 7.340 16.966 1.00 75.25 89 ALA A C 1
ATOM 691 O O . ALA A 1 89 ? -11.321 7.470 16.656 1.00 75.25 89 ALA A O 1
ATOM 692 N N . VAL A 1 90 ? -13.195 6.222 16.719 1.00 78.50 90 VAL A N 1
ATOM 693 C CA . VAL A 1 90 ? -12.642 5.070 15.999 1.00 78.50 90 VAL A CA 1
ATOM 694 C C . VAL A 1 90 ? -12.478 5.419 14.523 1.00 78.50 90 VAL A C 1
ATOM 696 O O . VAL A 1 90 ? -11.418 5.170 13.973 1.00 78.50 90 VAL A O 1
ATOM 699 N N . SER A 1 91 ? -13.463 6.068 13.899 1.00 82.94 91 SER A N 1
ATOM 700 C CA . SER A 1 91 ? -13.381 6.490 12.491 1.00 82.94 91 SER A CA 1
ATOM 701 C C . SER A 1 91 ? -12.178 7.413 12.230 1.00 82.94 91 SER A C 1
ATOM 703 O O . SER A 1 91 ? -11.362 7.128 11.355 1.00 82.94 91 SER A O 1
ATOM 705 N N . ASN A 1 92 ? -11.962 8.426 13.080 1.00 81.12 92 ASN A N 1
ATOM 706 C CA . ASN A 1 92 ? -10.765 9.279 13.023 1.00 81.12 92 ASN A CA 1
ATOM 707 C C . ASN A 1 92 ? -9.468 8.470 13.162 1.00 81.12 92 ASN A C 1
ATOM 709 O O . ASN A 1 92 ? -8.453 8.804 12.550 1.00 81.12 92 ASN A O 1
ATOM 713 N N . ALA A 1 93 ? -9.492 7.398 13.960 1.00 83.19 93 ALA A N 1
ATOM 714 C CA . ALA A 1 93 ? -8.335 6.534 14.109 1.00 83.19 93 ALA A CA 1
ATOM 715 C C . ALA A 1 93 ? -8.021 5.727 12.858 1.00 83.19 93 ALA A C 1
ATOM 717 O O . ALA A 1 93 ? -6.868 5.618 12.441 1.00 83.19 93 ALA A O 1
ATOM 718 N N . LEU A 1 94 ? -9.065 5.209 12.222 1.00 87.19 94 LEU A N 1
ATOM 719 C CA . LEU A 1 94 ? -8.943 4.470 10.976 1.00 87.19 94 LEU A CA 1
ATOM 720 C C . LEU A 1 94 ? -8.480 5.361 9.832 1.00 87.19 94 LEU A C 1
ATOM 722 O O . LEU A 1 94 ? -7.773 4.866 8.963 1.00 87.19 94 LEU A O 1
ATOM 726 N N . GLN A 1 95 ? -8.788 6.658 9.862 1.00 89.19 95 GLN A N 1
ATOM 727 C CA . GLN A 1 95 ? -8.223 7.611 8.912 1.00 89.19 95 GLN A CA 1
ATOM 728 C C . GLN A 1 95 ? -6.692 7.691 9.032 1.00 89.19 95 GLN A C 1
ATOM 730 O O . GLN A 1 95 ? -5.989 7.543 8.034 1.00 89.19 95 GLN A O 1
ATOM 735 N N . ALA A 1 96 ? -6.152 7.854 10.245 1.00 85.75 96 ALA A N 1
ATOM 736 C CA . ALA A 1 96 ? -4.701 7.890 10.455 1.00 85.75 96 ALA A CA 1
ATOM 737 C C . ALA A 1 96 ? -4.030 6.561 10.062 1.00 85.75 96 ALA A C 1
ATOM 739 O O . ALA A 1 96 ? -2.968 6.548 9.437 1.00 85.75 96 ALA A O 1
ATOM 740 N N . VAL A 1 97 ? -4.676 5.430 10.365 1.00 86.81 97 VAL A N 1
ATOM 741 C CA . VAL A 1 97 ? -4.213 4.105 9.930 1.00 86.81 97 VAL A CA 1
ATOM 742 C C . VAL A 1 97 ? -4.249 3.978 8.405 1.00 86.81 97 VAL A C 1
ATOM 744 O O . VAL A 1 97 ? -3.286 3.492 7.821 1.00 86.81 97 VAL A O 1
ATOM 747 N N . ALA A 1 98 ? -5.307 4.447 7.741 1.00 90.75 98 ALA A N 1
ATOM 748 C CA . ALA A 1 98 ? -5.419 4.447 6.285 1.00 90.75 98 ALA A CA 1
ATOM 749 C C . ALA A 1 98 ? -4.295 5.263 5.632 1.00 90.75 98 ALA A C 1
ATOM 751 O O . ALA A 1 98 ? -3.666 4.789 4.686 1.00 90.75 98 ALA A O 1
ATOM 752 N N . MET A 1 99 ? -3.985 6.444 6.176 1.00 90.19 99 MET A N 1
ATOM 753 C CA . MET A 1 99 ? -2.850 7.255 5.730 1.00 90.19 99 MET A CA 1
ATOM 754 C C . MET A 1 99 ? -1.522 6.505 5.890 1.00 90.19 99 MET A C 1
ATOM 756 O O . MET A 1 99 ? -0.727 6.461 4.955 1.00 90.19 99 MET A O 1
ATOM 760 N N . ALA A 1 100 ? -1.296 5.854 7.034 1.00 86.94 100 ALA A N 1
ATOM 761 C CA . ALA A 1 100 ? -0.084 5.072 7.276 1.00 86.94 100 ALA A CA 1
ATOM 762 C C . ALA A 1 100 ? 0.038 3.851 6.344 1.00 86.94 100 ALA A C 1
ATOM 764 O O . ALA A 1 100 ? 1.129 3.543 5.863 1.00 86.94 100 ALA A O 1
ATOM 765 N N . VAL A 1 101 ? -1.074 3.169 6.051 1.00 87.81 101 VAL A N 1
ATOM 766 C CA . VAL A 1 101 ? -1.124 2.060 5.084 1.00 87.81 101 VAL A CA 1
ATOM 767 C C . VAL A 1 101 ? -0.789 2.554 3.682 1.00 87.81 101 VAL A C 1
ATOM 769 O O . VAL A 1 101 ? -0.007 1.912 2.978 1.00 87.81 101 VAL A O 1
ATOM 772 N N . LEU A 1 102 ? -1.348 3.695 3.279 1.00 88.50 102 LEU A N 1
ATOM 773 C CA . LEU A 1 102 ? -1.056 4.300 1.987 1.00 88.50 102 LEU A CA 1
ATOM 774 C C . LEU A 1 102 ? 0.423 4.686 1.877 1.00 88.50 102 LEU A C 1
ATOM 776 O O . LEU A 1 102 ? 1.072 4.321 0.900 1.00 88.50 102 LEU A O 1
ATOM 780 N N . HIS A 1 103 ? 0.968 5.321 2.912 1.00 87.38 103 HIS A N 1
ATOM 781 C CA . HIS A 1 103 ? 2.384 5.666 2.997 1.00 87.38 103 HIS A CA 1
ATOM 782 C C . HIS A 1 103 ? 3.287 4.428 2.877 1.00 87.38 103 HIS A C 1
ATOM 784 O O . HIS A 1 103 ? 4.229 4.390 2.086 1.00 87.38 103 HIS A O 1
ATOM 790 N N . ALA A 1 104 ? 2.954 3.348 3.591 1.00 82.81 104 ALA A N 1
ATOM 791 C CA . ALA A 1 104 ? 3.680 2.081 3.502 1.00 82.81 104 ALA A CA 1
ATOM 792 C C . ALA A 1 104 ? 3.550 1.397 2.125 1.00 82.81 104 ALA A C 1
ATOM 794 O O . ALA A 1 104 ? 4.395 0.579 1.759 1.00 82.81 104 ALA A O 1
ATOM 795 N N . SER A 1 105 ? 2.517 1.736 1.347 1.00 79.81 105 SER A N 1
ATOM 796 C CA . SER A 1 105 ? 2.268 1.207 -0.002 1.00 79.81 105 SER A CA 1
ATOM 797 C C . SER A 1 105 ? 3.127 1.856 -1.089 1.00 79.81 105 SER A C 1
ATOM 799 O O . SER A 1 105 ? 2.947 1.550 -2.268 1.00 79.81 105 SER A O 1
ATOM 801 N N . ASN A 1 106 ? 4.092 2.703 -0.720 1.00 75.00 106 ASN A N 1
ATOM 802 C CA . ASN A 1 106 ? 4.932 3.433 -1.659 1.00 75.00 106 ASN A CA 1
ATOM 803 C C . ASN A 1 106 ? 5.728 2.501 -2.608 1.00 75.00 106 ASN A C 1
ATOM 805 O O . ASN A 1 106 ? 6.637 1.754 -2.219 1.00 75.00 106 ASN A O 1
ATOM 809 N N . ARG A 1 107 ? 5.393 2.582 -3.902 1.00 75.31 107 ARG A N 1
ATOM 810 C CA . ARG A 1 107 ? 6.038 1.846 -4.999 1.00 75.31 107 ARG A CA 1
ATOM 811 C C . ARG A 1 107 ? 7.429 2.375 -5.355 1.00 75.31 107 ARG A C 1
ATOM 813 O O . ARG A 1 107 ? 8.247 1.611 -5.859 1.00 75.31 107 ARG A O 1
ATOM 820 N N . THR A 1 108 ? 7.700 3.657 -5.133 1.00 76.31 108 THR A N 1
ATOM 821 C CA . THR A 1 108 ? 8.969 4.312 -5.477 1.00 76.31 108 THR A CA 1
ATOM 822 C C . THR A 1 108 ? 10.121 3.717 -4.669 1.00 76.31 108 THR A C 1
ATOM 824 O O . THR A 1 108 ? 11.086 3.220 -5.249 1.00 76.31 108 THR A O 1
ATOM 827 N N . GLU A 1 109 ? 9.989 3.682 -3.344 1.00 73.94 109 GLU A N 1
ATOM 828 C CA . GLU A 1 109 ? 11.035 3.183 -2.437 1.00 73.94 109 GLU A CA 1
ATOM 829 C C . GLU A 1 109 ? 11.220 1.664 -2.549 1.00 73.94 109 GLU A C 1
ATOM 831 O O . GLU A 1 109 ? 12.330 1.140 -2.718 1.00 73.94 109 GLU A O 1
ATOM 836 N N . SER A 1 110 ? 10.100 0.939 -2.519 1.00 74.06 110 SER A N 1
ATOM 837 C CA . SER A 1 110 ? 10.093 -0.519 -2.653 1.00 74.06 110 SER A CA 1
ATOM 838 C C . SER A 1 110 ? 10.602 -0.959 -4.034 1.00 74.06 110 SER A C 1
ATOM 840 O O . SER A 1 110 ? 11.338 -1.944 -4.153 1.00 74.06 110 SER A O 1
ATOM 842 N N . GLY A 1 111 ? 10.305 -0.175 -5.070 1.00 78.69 111 GLY A N 1
ATOM 843 C CA . GLY A 1 111 ? 10.791 -0.390 -6.421 1.00 78.69 111 GLY A CA 1
ATOM 844 C C . GLY A 1 111 ? 12.264 -0.087 -6.627 1.00 78.69 111 GLY A C 1
ATOM 845 O O . GLY A 1 111 ? 12.948 -0.888 -7.261 1.00 78.69 111 GLY A O 1
ATOM 846 N N . GLY A 1 112 ? 12.783 0.997 -6.049 1.00 81.50 112 GLY A N 1
ATOM 847 C CA . GLY A 1 112 ? 14.221 1.273 -6.042 1.00 81.50 112 GLY A CA 1
ATOM 848 C C . GLY A 1 112 ? 15.007 0.134 -5.388 1.00 81.50 112 GLY A C 1
ATOM 849 O O . GLY A 1 112 ? 15.954 -0.389 -5.975 1.00 81.50 112 GLY A O 1
ATOM 850 N N . SER A 1 113 ? 14.533 -0.347 -4.236 1.00 80.25 113 SER A N 1
ATOM 851 C CA . SER A 1 113 ? 15.151 -1.470 -3.518 1.00 80.25 113 SER A CA 1
ATOM 852 C C . SER A 1 113 ? 15.174 -2.760 -4.352 1.00 80.25 113 SER A C 1
ATOM 854 O O . SER A 1 113 ? 16.199 -3.439 -4.446 1.00 80.25 113 SER A O 1
ATOM 856 N N . ALA A 1 114 ? 14.051 -3.101 -4.996 1.00 81.44 114 ALA A N 1
ATOM 857 C CA . ALA A 1 114 ? 13.967 -4.261 -5.882 1.00 81.44 114 ALA A CA 1
ATOM 858 C C . ALA A 1 114 ? 14.882 -4.124 -7.107 1.00 81.44 114 ALA A C 1
ATOM 860 O O . ALA A 1 114 ? 15.543 -5.091 -7.489 1.00 81.44 114 ALA A O 1
ATOM 861 N N . TYR A 1 115 ? 14.934 -2.931 -7.703 1.00 84.19 115 TYR A N 1
ATOM 862 C CA . TYR A 1 115 ? 15.811 -2.628 -8.826 1.00 84.19 115 TYR A CA 1
ATOM 863 C C . TYR A 1 115 ? 17.278 -2.844 -8.458 1.00 84.19 115 TYR A C 1
ATOM 865 O O . TYR A 1 115 ? 17.981 -3.527 -9.193 1.00 84.19 115 TYR A O 1
ATOM 873 N N . GLU A 1 116 ? 17.736 -2.329 -7.316 1.00 84.25 116 GLU A N 1
ATOM 874 C CA . GLU A 1 116 ? 19.129 -2.481 -6.887 1.00 84.25 116 GLU A CA 1
ATOM 875 C C . GLU A 1 116 ? 19.526 -3.943 -6.671 1.00 84.25 116 GLU A C 1
ATOM 877 O O . GLU A 1 116 ? 20.616 -4.360 -7.070 1.00 84.25 116 GLU A O 1
ATOM 882 N N . LEU A 1 117 ? 18.648 -4.734 -6.047 1.00 83.19 117 LEU A N 1
ATOM 883 C CA . LEU A 1 117 ? 18.889 -6.161 -5.828 1.00 83.19 117 LEU A CA 1
ATOM 884 C C . LEU A 1 117 ? 18.951 -6.925 -7.151 1.00 83.19 117 LEU A C 1
ATOM 886 O O . LEU A 1 117 ? 19.861 -7.729 -7.355 1.00 83.19 117 LEU A O 1
ATOM 890 N N . LEU A 1 118 ? 18.016 -6.655 -8.064 1.00 81.69 118 LEU A N 1
ATOM 891 C CA . LEU A 1 118 ? 18.019 -7.271 -9.387 1.00 81.69 118 LEU A CA 1
ATOM 892 C C . LEU A 1 118 ? 19.216 -6.833 -10.230 1.00 81.69 118 LEU A C 1
ATOM 894 O O . LEU A 1 118 ? 19.811 -7.666 -10.907 1.00 81.69 118 LEU A O 1
ATOM 898 N N . ALA A 1 119 ? 19.584 -5.554 -10.185 1.00 81.19 119 ALA A N 1
ATOM 899 C CA . ALA A 1 119 ? 20.729 -5.025 -10.911 1.00 81.19 119 ALA A CA 1
ATOM 900 C C . ALA A 1 119 ? 22.011 -5.722 -10.454 1.00 81.19 119 ALA A C 1
ATOM 902 O O . ALA A 1 119 ? 22.742 -6.240 -11.286 1.00 81.19 119 ALA A O 1
ATOM 903 N N . LYS A 1 120 ? 22.224 -5.864 -9.139 1.00 81.75 120 LYS A N 1
ATOM 904 C CA . LYS A 1 120 ? 23.355 -6.634 -8.589 1.00 81.75 120 LYS A CA 1
ATOM 905 C C . LYS A 1 120 ? 23.340 -8.103 -9.009 1.00 81.75 120 LYS A C 1
ATOM 907 O O . LYS A 1 120 ? 24.398 -8.687 -9.194 1.00 81.75 120 LYS A O 1
ATOM 912 N N . PHE A 1 121 ? 22.160 -8.710 -9.128 1.00 79.62 121 PHE A N 1
ATOM 913 C CA . PHE A 1 121 ? 22.035 -10.108 -9.538 1.00 79.62 121 PHE A CA 1
ATOM 914 C C . PHE A 1 121 ? 22.360 -10.324 -11.024 1.00 79.62 121 PHE A C 1
ATOM 916 O O . PHE A 1 121 ? 22.913 -11.358 -11.387 1.00 79.62 121 PHE A O 1
ATOM 923 N N . ILE A 1 122 ? 21.993 -9.374 -11.889 1.00 75.50 122 ILE A N 1
ATOM 924 C CA . ILE A 1 122 ? 22.161 -9.493 -13.345 1.00 75.50 122 ILE A CA 1
ATOM 925 C C . ILE A 1 122 ? 23.528 -8.975 -13.803 1.00 75.50 122 ILE A C 1
ATOM 927 O O . ILE A 1 122 ? 24.122 -9.548 -14.718 1.00 75.50 122 ILE A O 1
ATOM 931 N N . SER A 1 123 ? 24.050 -7.932 -13.161 1.00 67.31 123 SER A N 1
ATOM 932 C CA . SER A 1 123 ? 25.385 -7.395 -13.413 1.00 67.31 123 SER A CA 1
ATOM 933 C C . SER A 1 123 ? 26.448 -8.294 -12.778 1.00 67.31 123 SER A C 1
ATOM 935 O O . SER A 1 123 ? 26.949 -8.030 -11.688 1.00 67.31 123 SER A O 1
ATOM 937 N N . ASN A 1 124 ? 26.822 -9.369 -13.472 1.00 62.88 124 ASN A N 1
ATOM 938 C CA . ASN A 1 124 ? 28.084 -10.045 -13.188 1.00 62.88 124 ASN A CA 1
ATOM 939 C C . ASN A 1 124 ? 29.228 -9.192 -13.756 1.00 62.88 124 ASN A C 1
ATOM 941 O O . ASN A 1 124 ? 29.217 -8.874 -14.943 1.00 62.88 124 ASN A O 1
ATOM 945 N N . HIS A 1 125 ? 30.231 -8.885 -12.926 1.00 55.00 125 HIS A N 1
ATOM 946 C CA . HIS A 1 125 ? 31.391 -8.012 -13.202 1.00 55.00 125 HIS A CA 1
ATOM 947 C C . HIS A 1 125 ? 32.242 -8.353 -14.451 1.00 55.00 125 HIS A C 1
ATOM 949 O O . HIS A 1 125 ? 33.235 -7.681 -14.714 1.00 55.00 125 HIS A O 1
ATOM 955 N N . GLU A 1 126 ? 31.886 -9.384 -15.216 1.00 55.16 126 GLU A N 1
ATOM 956 C CA . GLU A 1 126 ? 32.559 -9.778 -16.457 1.00 55.16 126 GLU A CA 1
ATOM 957 C C . GLU A 1 126 ? 31.826 -9.306 -17.727 1.00 55.16 126 GLU A C 1
ATOM 959 O O . GLU A 1 126 ? 32.440 -9.262 -18.794 1.00 55.16 126 GLU A O 1
ATOM 964 N N . VAL A 1 127 ? 30.531 -8.953 -17.654 1.00 54.38 127 VAL A N 1
ATOM 965 C CA . VAL A 1 127 ? 29.715 -8.636 -18.842 1.00 54.38 127 VAL A CA 1
ATOM 966 C C . VAL A 1 127 ? 28.690 -7.525 -18.554 1.00 54.38 127 VAL A C 1
ATOM 968 O O . VAL A 1 127 ? 27.493 -7.781 -18.450 1.00 54.38 127 VAL A O 1
ATOM 971 N N . ASP A 1 128 ? 29.133 -6.266 -18.505 1.00 62.72 128 ASP A N 1
ATOM 972 C CA . ASP A 1 128 ? 28.257 -5.076 -18.434 1.00 62.72 128 ASP A CA 1
ATOM 973 C C . ASP A 1 128 ? 27.601 -4.758 -19.797 1.00 62.72 128 ASP A C 1
ATOM 975 O O . ASP A 1 128 ? 27.728 -3.666 -20.340 1.00 62.72 128 ASP A O 1
ATOM 979 N N . ARG A 1 129 ? 26.920 -5.735 -20.408 1.00 72.12 129 ARG A N 1
ATOM 980 C CA . ARG A 1 129 ? 26.209 -5.554 -21.697 1.00 72.12 129 ARG A CA 1
ATOM 981 C C . ARG A 1 129 ? 24.706 -5.376 -21.547 1.00 72.12 129 ARG A C 1
ATOM 983 O O . ARG A 1 129 ? 23.982 -5.345 -22.538 1.00 72.12 129 ARG A O 1
ATOM 990 N N . VAL A 1 130 ? 24.227 -5.335 -20.310 1.00 78.06 130 VAL A N 1
ATOM 991 C CA . VAL A 1 130 ? 22.809 -5.430 -20.006 1.00 78.06 130 VAL A CA 1
ATOM 992 C C . VAL A 1 130 ? 22.408 -4.346 -19.018 1.00 78.06 130 VAL A C 1
ATOM 994 O O . VAL A 1 130 ? 23.013 -4.205 -17.960 1.00 78.06 130 VAL A O 1
ATOM 997 N N . LEU A 1 131 ? 21.348 -3.617 -19.355 1.00 83.75 131 LEU A N 1
ATOM 998 C CA . LEU A 1 131 ? 20.720 -2.611 -18.510 1.00 83.75 131 LEU A CA 1
ATOM 999 C C . LEU A 1 131 ? 19.342 -3.103 -18.063 1.00 83.75 131 LEU A C 1
ATOM 1001 O O . LEU A 1 131 ? 18.545 -3.578 -18.871 1.00 83.75 131 LEU A O 1
ATOM 1005 N N . LEU A 1 132 ? 19.021 -2.942 -16.780 1.00 85.12 132 LEU A N 1
ATOM 1006 C CA . LEU A 1 132 ? 17.653 -3.101 -16.300 1.00 85.12 132 LEU A CA 1
ATOM 1007 C C . LEU A 1 132 ? 16.894 -1.782 -16.404 1.00 85.12 132 LEU A C 1
ATOM 1009 O O . LEU A 1 132 ? 17.392 -0.728 -16.018 1.00 85.12 132 LEU A O 1
ATOM 1013 N N . ARG A 1 133 ? 15.645 -1.849 -16.864 1.00 85.25 133 ARG A N 1
ATOM 1014 C CA . ARG A 1 133 ? 14.748 -0.693 -16.914 1.00 85.25 133 ARG A CA 1
ATOM 1015 C C . ARG A 1 133 ? 13.385 -1.036 -16.313 1.00 85.25 133 ARG A C 1
ATOM 1017 O O . ARG A 1 133 ? 12.773 -2.015 -16.752 1.00 85.25 133 ARG A O 1
ATOM 1024 N N . PRO A 1 134 ? 12.863 -0.240 -15.363 1.00 84.50 134 PRO A N 1
ATOM 1025 C CA . PRO A 1 134 ? 11.494 -0.395 -14.887 1.00 84.50 134 PRO A CA 1
ATOM 1026 C C . PRO A 1 134 ? 10.485 -0.262 -16.033 1.00 84.50 134 PRO A C 1
ATOM 1028 O O . PRO A 1 134 ? 10.524 0.685 -16.819 1.00 84.50 134 PRO A O 1
ATOM 1031 N N . ALA A 1 135 ? 9.552 -1.204 -16.116 1.00 85.31 135 ALA A N 1
ATOM 1032 C CA . ALA A 1 135 ? 8.464 -1.213 -17.083 1.00 85.31 135 ALA A CA 1
ATOM 1033 C C . ALA A 1 135 ? 7.173 -0.713 -16.421 1.00 85.31 135 ALA A C 1
ATOM 1035 O O . ALA A 1 135 ? 6.185 -1.442 -16.353 1.00 85.31 135 ALA A O 1
ATOM 1036 N N . SER A 1 136 ? 7.181 0.518 -15.899 1.00 78.38 136 SER A N 1
ATOM 1037 C CA . SER A 1 136 ? 6.105 1.037 -15.037 1.00 78.38 136 SER A CA 1
ATOM 1038 C C . SER A 1 136 ? 4.716 0.992 -15.684 1.00 78.38 136 SER A C 1
ATOM 1040 O O . SER A 1 136 ? 3.739 0.732 -14.997 1.00 78.38 136 SER A O 1
ATOM 1042 N N . ALA A 1 137 ? 4.623 1.125 -17.012 1.00 80.31 137 ALA A N 1
ATOM 1043 C CA . ALA A 1 137 ? 3.364 0.988 -17.755 1.00 80.31 137 ALA A CA 1
ATOM 1044 C C . ALA A 1 137 ? 2.735 -0.422 -17.687 1.00 80.31 137 ALA A C 1
ATOM 1046 O O . ALA A 1 137 ? 1.575 -0.596 -18.042 1.00 80.31 137 ALA A O 1
ATOM 1047 N N . ARG A 1 138 ? 3.503 -1.438 -17.273 1.00 82.12 138 ARG A N 1
ATOM 1048 C CA . ARG A 1 138 ? 3.041 -2.821 -17.073 1.00 82.12 138 ARG A CA 1
ATOM 1049 C C . ARG A 1 138 ? 2.791 -3.153 -15.603 1.00 82.12 138 ARG A C 1
ATOM 1051 O O . ARG A 1 138 ? 2.406 -4.284 -15.314 1.00 82.12 138 ARG A O 1
ATOM 1058 N N . ALA A 1 139 ? 3.075 -2.233 -14.680 1.00 80.56 139 ALA A N 1
ATOM 1059 C CA . ALA A 1 139 ? 2.893 -2.485 -13.260 1.00 80.56 139 ALA A CA 1
ATOM 1060 C C . ALA A 1 139 ? 1.417 -2.794 -12.976 1.00 80.56 139 ALA A C 1
ATOM 1062 O O . ALA A 1 139 ? 0.527 -2.076 -13.429 1.00 80.56 139 ALA A O 1
ATOM 1063 N N . ALA A 1 140 ? 1.162 -3.886 -12.256 1.00 86.12 140 ALA A N 1
ATOM 1064 C CA . ALA A 1 140 ? -0.193 -4.194 -11.807 1.00 86.12 140 ALA A CA 1
ATOM 1065 C C . ALA A 1 140 ? -0.612 -3.186 -10.722 1.00 86.12 140 ALA A C 1
ATOM 1067 O O . ALA A 1 140 ? 0.266 -2.531 -10.160 1.00 86.12 140 ALA A O 1
ATOM 1068 N N . PRO A 1 141 ? -1.901 -3.055 -10.378 1.00 89.25 141 PRO A N 1
ATOM 1069 C CA . PRO A 1 141 ? -2.307 -2.265 -9.217 1.00 89.25 141 PRO A CA 1
ATOM 1070 C C . PRO A 1 141 ? -1.600 -2.720 -7.926 1.00 89.25 141 PRO A C 1
ATOM 1072 O O . PRO A 1 141 ? -1.238 -3.889 -7.783 1.00 89.25 141 PRO A O 1
ATOM 1075 N N . LEU A 1 142 ? -1.382 -1.793 -6.991 1.00 89.00 142 LEU A N 1
ATOM 1076 C CA . LEU A 1 142 ? -0.926 -2.088 -5.632 1.00 89.00 142 LEU A CA 1
ATOM 1077 C C . LEU A 1 142 ? -2.039 -2.821 -4.883 1.00 89.00 142 LEU A C 1
ATOM 1079 O O . LEU A 1 142 ? -3.099 -2.261 -4.621 1.00 89.00 142 LEU A O 1
ATOM 1083 N N . GLU A 1 143 ? -1.812 -4.078 -4.537 1.00 91.62 143 GLU A N 1
ATOM 1084 C CA . GLU A 1 143 ? -2.770 -4.879 -3.785 1.00 91.62 143 GLU A CA 1
ATOM 1085 C C . GLU A 1 143 ? -2.602 -4.603 -2.288 1.00 91.62 143 GLU A C 1
ATOM 1087 O O . GLU A 1 143 ? -1.544 -4.862 -1.709 1.00 91.62 143 GLU A O 1
ATOM 1092 N N . VAL A 1 144 ? -3.663 -4.106 -1.657 1.00 91.81 144 VAL A N 1
ATOM 1093 C CA . VAL A 1 144 ? -3.754 -3.883 -0.214 1.00 91.81 144 VAL A CA 1
ATOM 1094 C C . VAL A 1 144 ? -4.787 -4.856 0.330 1.00 91.81 144 VAL A C 1
ATOM 1096 O O . VAL A 1 144 ? -5.981 -4.716 0.073 1.00 91.81 144 VAL A O 1
ATOM 1099 N N . HIS A 1 145 ? -4.335 -5.861 1.071 1.00 92.56 145 HIS A N 1
ATOM 1100 C CA . HIS A 1 145 ? -5.224 -6.785 1.760 1.00 92.56 145 HIS A CA 1
ATOM 1101 C C . HIS A 1 145 ? -5.258 -6.469 3.250 1.00 92.56 145 HIS A C 1
ATOM 1103 O O . HIS A 1 145 ? -4.206 -6.365 3.877 1.00 92.56 145 HIS A O 1
ATOM 1109 N N . MET A 1 146 ? -6.455 -6.319 3.806 1.00 91.69 146 MET A N 1
ATOM 1110 C CA . MET A 1 146 ? -6.677 -5.937 5.196 1.00 91.69 146 MET A CA 1
ATOM 1111 C C . MET A 1 146 ? -7.661 -6.902 5.836 1.00 91.69 146 MET A C 1
ATOM 1113 O O . MET A 1 146 ? -8.761 -7.115 5.319 1.00 91.69 146 MET A O 1
ATOM 1117 N N . ASP A 1 147 ? -7.271 -7.459 6.973 1.00 90.25 147 ASP A N 1
ATOM 1118 C CA . ASP A 1 147 ? -8.141 -8.255 7.825 1.00 90.25 147 ASP A CA 1
ATOM 1119 C C . ASP A 1 147 ? -7.833 -7.981 9.304 1.00 90.25 147 ASP A C 1
ATOM 1121 O O . ASP A 1 147 ? -6.918 -7.229 9.644 1.00 90.25 147 ASP A O 1
ATOM 1125 N N . VAL A 1 148 ? -8.617 -8.577 10.198 1.00 87.12 148 VAL A N 1
ATOM 1126 C CA . VAL A 1 148 ? -8.354 -8.547 11.636 1.00 87.12 148 VAL A CA 1
ATOM 1127 C C . VAL A 1 148 ? -8.106 -9.975 12.100 1.00 87.12 148 VAL A C 1
ATOM 1129 O O . VAL A 1 148 ? -8.839 -10.899 11.741 1.00 87.12 148 VAL A O 1
ATOM 1132 N N . GLY A 1 149 ? -7.044 -10.185 12.868 1.00 86.56 149 GLY A N 1
ATOM 1133 C CA . GLY A 1 149 ? -6.651 -11.529 13.256 1.00 86.56 149 GLY A CA 1
ATOM 1134 C C . GLY A 1 149 ? -5.428 -11.595 14.163 1.00 86.56 149 GLY A C 1
ATOM 1135 O O . GLY A 1 149 ? -4.853 -10.570 14.531 1.00 86.56 149 GLY A O 1
ATOM 1136 N N . PRO A 1 150 ? -5.019 -12.822 14.530 1.00 86.56 150 PRO A N 1
ATOM 1137 C CA . PRO A 1 150 ? -3.821 -13.042 15.323 1.00 86.56 150 PRO A CA 1
ATOM 1138 C C . PRO A 1 150 ? -2.551 -12.728 14.519 1.00 86.56 150 PRO A C 1
ATOM 1140 O O . PRO A 1 150 ? -2.449 -13.093 13.340 1.00 86.56 150 PRO A O 1
ATOM 1143 N N . TYR A 1 151 ? -1.572 -12.111 15.179 1.00 83.81 151 TYR A N 1
ATOM 1144 C CA . TYR A 1 151 ? -0.214 -11.887 14.675 1.00 83.81 151 TYR A CA 1
ATOM 1145 C C . TYR A 1 151 ? 0.826 -12.040 15.798 1.00 83.81 151 TYR A C 1
ATOM 1147 O O . TYR A 1 151 ? 0.474 -12.111 16.977 1.00 83.81 151 TYR A O 1
ATOM 1155 N N . LEU A 1 152 ? 2.103 -12.152 15.421 1.00 83.62 152 LEU A N 1
ATOM 1156 C CA . LEU A 1 152 ? 3.220 -12.211 16.363 1.00 83.62 152 LEU A CA 1
ATOM 1157 C C . LEU A 1 152 ? 3.837 -10.822 16.502 1.00 83.62 152 LEU A C 1
ATOM 1159 O O . LEU A 1 152 ? 4.317 -10.257 15.526 1.00 83.62 152 LEU A O 1
ATOM 1163 N N . GLU A 1 153 ? 3.833 -10.295 17.717 1.00 81.38 153 GLU A N 1
ATOM 1164 C CA . GLU A 1 153 ? 4.453 -9.025 18.064 1.00 81.38 153 GLU A CA 1
ATOM 1165 C C . GLU A 1 153 ? 5.829 -9.281 18.697 1.00 81.38 153 GLU A C 1
ATOM 1167 O O . GLU A 1 153 ? 5.919 -10.015 19.689 1.00 81.38 153 GLU A O 1
ATOM 1172 N N . PRO A 1 154 ? 6.923 -8.732 18.142 1.00 80.56 154 PRO A N 1
ATOM 1173 C CA . PRO A 1 154 ? 8.248 -8.886 18.728 1.00 80.56 154 PRO A CA 1
ATOM 1174 C C . PRO A 1 154 ? 8.338 -8.133 20.058 1.00 80.56 154 PRO A C 1
ATOM 1176 O O . PRO A 1 154 ? 7.921 -6.982 20.160 1.00 80.56 154 PRO A O 1
ATOM 1179 N N . ILE A 1 155 ? 8.927 -8.762 21.077 1.00 80.62 155 ILE A N 1
ATOM 1180 C CA . ILE A 1 155 ? 9.121 -8.117 22.379 1.00 80.62 155 ILE A CA 1
ATOM 1181 C C . ILE A 1 155 ? 10.375 -7.229 22.301 1.00 80.62 155 ILE A C 1
ATOM 1183 O O . ILE A 1 155 ? 11.460 -7.750 22.020 1.00 80.62 155 ILE A O 1
ATOM 1187 N N . PRO A 1 156 ? 10.286 -5.911 22.572 1.00 78.56 156 PRO A N 1
ATOM 1188 C CA . PRO A 1 156 ? 11.442 -5.019 22.512 1.00 78.56 156 PRO A CA 1
ATOM 1189 C C . PRO A 1 156 ? 12.609 -5.526 23.371 1.00 78.56 156 PRO A C 1
ATOM 1191 O O . PRO A 1 156 ? 12.454 -5.796 24.560 1.00 78.56 156 PRO A O 1
ATOM 1194 N N . GLY A 1 157 ? 13.792 -5.655 22.765 1.00 81.44 157 GLY A N 1
ATOM 1195 C CA . GLY A 1 157 ? 14.998 -6.133 23.453 1.00 81.44 157 GLY A CA 1
ATOM 1196 C C . GLY A 1 157 ? 15.076 -7.651 23.668 1.00 81.44 157 GLY A C 1
ATOM 1197 O O . GLY A 1 157 ? 15.992 -8.106 24.349 1.00 81.44 157 GLY A O 1
ATOM 1198 N N . SER A 1 158 ? 14.164 -8.435 23.085 1.00 84.50 158 SER A N 1
ATOM 1199 C CA . SER A 1 158 ? 14.172 -9.902 23.121 1.00 84.50 158 SER A CA 1
ATOM 1200 C C . SER A 1 158 ? 14.082 -10.498 21.709 1.00 84.50 158 SER A C 1
ATOM 1202 O O . SER A 1 158 ? 13.605 -9.856 20.778 1.00 84.50 158 SER A O 1
ATOM 1204 N N . ASN A 1 159 ? 14.531 -11.748 21.554 1.00 84.12 159 ASN A N 1
ATOM 1205 C CA . ASN A 1 159 ? 14.298 -12.554 20.346 1.00 84.12 159 ASN A CA 1
ATOM 1206 C C . ASN A 1 159 ? 12.958 -13.314 20.398 1.00 84.12 159 ASN A C 1
ATOM 1208 O O . ASN A 1 159 ? 12.646 -14.083 19.491 1.00 84.12 159 ASN A O 1
ATOM 1212 N N . GLU A 1 160 ? 12.196 -13.151 21.477 1.00 86.44 160 GLU A N 1
ATOM 1213 C CA . GLU A 1 160 ? 10.879 -13.756 21.649 1.00 86.44 160 GLU A CA 1
ATOM 1214 C C . GLU A 1 160 ? 9.775 -12.877 21.043 1.00 86.44 160 GLU A C 1
ATOM 1216 O O . GLU A 1 160 ? 9.931 -11.671 20.837 1.00 86.44 160 GLU A O 1
ATOM 1221 N N . SER A 1 161 ? 8.634 -13.494 20.745 1.00 86.81 161 SER A N 1
ATOM 1222 C CA . SER A 1 161 ? 7.451 -12.810 20.222 1.00 86.81 161 SER A CA 1
ATOM 1223 C C . SER A 1 161 ? 6.213 -13.247 20.988 1.00 86.81 161 SER A C 1
ATOM 1225 O O . SER A 1 161 ? 6.091 -14.413 21.368 1.00 86.81 161 SER A O 1
ATOM 1227 N N . ASN A 1 162 ? 5.288 -12.316 21.186 1.00 83.69 162 ASN A N 1
ATOM 1228 C CA . ASN A 1 162 ? 4.007 -12.566 21.825 1.00 83.69 162 ASN A CA 1
ATOM 1229 C C . ASN A 1 162 ? 2.894 -12.654 20.788 1.00 83.69 162 ASN A C 1
ATOM 1231 O O . ASN A 1 162 ? 2.911 -11.965 19.773 1.00 83.69 162 ASN A O 1
ATOM 1235 N N . TRP A 1 163 ? 1.891 -13.485 21.063 1.00 84.25 163 TRP A N 1
ATOM 1236 C CA . TRP A 1 163 ? 0.651 -13.439 20.300 1.00 84.25 163 TRP A CA 1
ATOM 1237 C C . TRP A 1 163 ? -0.121 -12.170 20.649 1.00 84.25 163 TRP A C 1
ATOM 1239 O O . TRP A 1 163 ? -0.422 -11.922 21.819 1.00 84.25 163 TRP A O 1
ATOM 1249 N N . ALA A 1 164 ? -0.474 -11.423 19.614 1.00 83.25 164 ALA A N 1
ATOM 1250 C CA . ALA A 1 164 ? -1.354 -10.272 19.661 1.00 83.25 164 ALA A CA 1
ATOM 1251 C C . ALA A 1 164 ? -2.516 -10.467 18.677 1.00 83.25 164 ALA A C 1
ATOM 1253 O O . ALA A 1 164 ? -2.503 -11.365 17.828 1.00 83.25 164 ALA A O 1
ATOM 1254 N N . PHE A 1 165 ? -3.560 -9.662 18.829 1.00 81.00 165 PHE A N 1
ATOM 1255 C CA . PHE A 1 165 ? -4.717 -9.631 17.947 1.00 81.00 165 PHE A CA 1
ATOM 1256 C C . PHE A 1 165 ? -4.973 -8.200 17.494 1.00 81.00 165 PHE A C 1
ATOM 1258 O O . PHE A 1 165 ? -5.051 -7.292 18.318 1.00 81.00 165 PHE A O 1
ATOM 1265 N N . GLY A 1 166 ? -5.144 -7.995 16.193 1.00 84.06 166 GLY A N 1
ATOM 1266 C CA . GLY A 1 166 ? -5.362 -6.657 15.660 1.00 84.06 166 GLY A CA 1
ATOM 1267 C C . GLY A 1 166 ? -5.498 -6.634 14.148 1.00 84.06 166 GLY A C 1
ATOM 1268 O O . GLY A 1 166 ? -5.735 -7.665 13.515 1.00 84.06 166 GLY A O 1
ATOM 1269 N N . LEU A 1 167 ? -5.370 -5.437 13.582 1.00 84.50 167 LEU A N 1
ATOM 1270 C CA . LEU A 1 167 ? -5.385 -5.220 12.141 1.00 84.50 167 LEU A CA 1
ATOM 1271 C C . LEU A 1 167 ? -4.117 -5.804 11.513 1.00 84.50 167 LEU A C 1
ATOM 1273 O O . LEU A 1 167 ? -3.005 -5.490 11.934 1.00 84.50 167 LEU A O 1
ATOM 1277 N N . ARG A 1 168 ? -4.285 -6.605 10.463 1.00 88.31 168 ARG A N 1
ATOM 1278 C CA . ARG A 1 168 ? -3.185 -7.100 9.639 1.00 88.31 168 ARG A CA 1
ATOM 1279 C C . ARG A 1 168 ? -3.347 -6.544 8.243 1.00 88.31 168 ARG A C 1
ATOM 1281 O O . ARG A 1 168 ? -4.397 -6.693 7.619 1.00 88.31 168 ARG A O 1
ATOM 1288 N N . VAL A 1 169 ? -2.282 -5.931 7.747 1.00 88.19 169 VAL A N 1
ATOM 1289 C CA . VAL A 1 169 ? -2.250 -5.374 6.402 1.00 88.19 169 VAL A CA 1
ATOM 1290 C C . VAL A 1 169 ? -1.149 -6.070 5.621 1.00 88.19 169 VAL A C 1
ATOM 1292 O O . VAL A 1 169 ? 0.001 -6.139 6.046 1.00 88.19 169 VAL A O 1
ATOM 1295 N N . LYS A 1 170 ? -1.500 -6.624 4.467 1.00 89.25 170 LYS A N 1
ATOM 1296 C CA . LYS A 1 170 ? -0.563 -7.226 3.527 1.00 89.25 170 LYS A CA 1
ATOM 1297 C C . LYS A 1 170 ? -0.549 -6.385 2.269 1.00 89.25 170 LYS A C 1
ATOM 1299 O O . LYS A 1 170 ? -1.539 -6.319 1.545 1.00 89.25 170 LYS A O 1
ATOM 1304 N N . LEU A 1 171 ? 0.611 -5.814 1.989 1.00 87.19 171 LEU A N 1
ATOM 1305 C CA . LEU A 1 171 ? 0.863 -5.071 0.769 1.00 87.19 171 LEU A CA 1
ATOM 1306 C C . LEU A 1 171 ? 1.517 -5.984 -0.249 1.00 87.19 171 LEU A C 1
ATOM 1308 O O . LEU A 1 171 ? 2.446 -6.727 0.073 1.00 87.19 171 LEU A O 1
ATOM 1312 N N . THR A 1 172 ? 1.013 -5.961 -1.473 1.00 88.12 172 THR A N 1
ATOM 1313 C CA . THR A 1 172 ? 1.567 -6.713 -2.587 1.00 88.12 172 THR A CA 1
ATOM 1314 C C . THR A 1 172 ? 1.731 -5.803 -3.796 1.00 88.12 172 THR A C 1
ATOM 1316 O O . THR A 1 172 ? 0.773 -5.229 -4.301 1.00 88.12 172 THR A O 1
ATOM 1319 N N . ALA A 1 173 ? 2.960 -5.695 -4.289 1.00 85.56 173 ALA A N 1
ATOM 1320 C CA . ALA A 1 173 ? 3.278 -4.926 -5.484 1.00 85.56 173 ALA A CA 1
ATOM 1321 C C . ALA A 1 173 ? 3.931 -5.838 -6.520 1.00 85.56 173 ALA A C 1
ATOM 1323 O O . ALA A 1 173 ? 4.919 -6.517 -6.229 1.00 85.56 173 ALA A O 1
ATOM 1324 N N . VAL A 1 174 ? 3.372 -5.860 -7.732 1.00 85.06 174 VAL A N 1
ATOM 1325 C CA . VAL A 1 174 ? 3.952 -6.581 -8.869 1.00 85.06 174 VAL A CA 1
ATOM 1326 C C . VAL A 1 174 ? 4.620 -5.582 -9.796 1.00 85.06 174 VAL A C 1
ATOM 1328 O O . VAL A 1 174 ? 3.966 -4.763 -10.446 1.00 85.06 174 VAL A O 1
ATOM 1331 N N . MET A 1 175 ? 5.939 -5.689 -9.870 1.00 81.94 175 MET A N 1
ATOM 1332 C CA . MET A 1 175 ? 6.780 -4.845 -10.696 1.00 81.94 175 MET A CA 1
ATOM 1333 C C . MET A 1 175 ? 7.365 -5.622 -11.857 1.00 81.94 175 MET A C 1
ATOM 1335 O O . MET A 1 175 ? 7.712 -6.796 -11.730 1.00 81.94 175 MET A O 1
ATOM 1339 N N . TRP A 1 176 ? 7.526 -4.926 -12.974 1.00 84.81 176 TRP A N 1
ATOM 1340 C CA . TRP A 1 176 ? 8.101 -5.474 -14.188 1.00 84.81 176 TRP A CA 1
ATOM 1341 C C . TRP A 1 176 ? 9.378 -4.728 -14.534 1.00 84.81 176 TRP A C 1
ATOM 1343 O O . TRP A 1 176 ? 9.405 -3.497 -14.514 1.00 84.81 176 TRP A O 1
ATOM 1353 N N . TYR A 1 177 ? 10.404 -5.478 -14.912 1.00 84.31 177 TYR A N 1
ATOM 1354 C CA . TYR A 1 177 ? 11.648 -4.939 -15.440 1.00 84.31 177 TYR A CA 1
ATOM 1355 C C . TYR A 1 177 ? 11.921 -5.524 -16.818 1.00 84.31 177 TYR A C 1
ATOM 1357 O O . TYR A 1 177 ? 11.732 -6.724 -17.041 1.00 84.31 177 TYR A O 1
ATOM 1365 N N . VAL A 1 178 ? 12.366 -4.668 -17.732 1.00 86.50 178 VAL A N 1
ATOM 1366 C CA . VAL A 1 178 ? 12.877 -5.075 -19.040 1.00 86.50 178 VAL A CA 1
ATOM 1367 C C . VAL A 1 178 ? 14.393 -5.133 -18.983 1.00 86.50 178 VAL A C 1
ATOM 1369 O O . VAL A 1 178 ? 15.038 -4.295 -18.354 1.00 86.50 178 VAL A O 1
ATOM 1372 N N . VAL A 1 179 ? 14.931 -6.143 -19.653 1.00 85.44 179 VAL A N 1
ATOM 1373 C CA . VAL A 1 179 ? 16.357 -6.340 -19.872 1.00 85.44 179 VAL A CA 1
ATOM 1374 C C . VAL A 1 179 ? 16.702 -5.724 -21.227 1.00 85.44 179 VAL A C 1
ATOM 1376 O O . VAL A 1 179 ? 16.215 -6.196 -22.257 1.00 85.44 179 VAL A O 1
ATOM 1379 N N . CYS A 1 180 ? 17.493 -4.661 -21.222 1.00 86.06 180 CYS A N 1
ATOM 1380 C CA . CYS A 1 180 ? 17.905 -3.918 -22.408 1.00 86.06 180 CYS A CA 1
ATOM 1381 C C . CYS A 1 180 ? 19.398 -4.099 -22.684 1.00 86.06 180 CYS A C 1
ATOM 1383 O O . CYS A 1 180 ? 20.156 -4.490 -21.796 1.00 86.06 180 CYS A O 1
ATOM 1385 N N . ASP A 1 181 ? 19.811 -3.784 -23.906 1.00 83.88 181 ASP A N 1
ATOM 1386 C CA . ASP A 1 181 ? 21.219 -3.598 -24.237 1.00 83.88 181 ASP A CA 1
ATOM 1387 C C . ASP A 1 181 ? 21.768 -2.390 -23.460 1.00 83.88 181 ASP A C 1
ATOM 1389 O O . ASP A 1 181 ? 21.075 -1.382 -23.294 1.00 83.88 181 ASP A O 1
ATOM 1393 N N . ALA A 1 182 ? 22.982 -2.507 -22.922 1.00 83.44 182 ALA A N 1
ATOM 1394 C CA . ALA A 1 182 ? 23.617 -1.404 -22.203 1.00 83.44 182 ALA A CA 1
ATOM 1395 C C . ALA A 1 182 ? 24.048 -0.264 -23.140 1.00 83.44 182 ALA A C 1
ATOM 1397 O O . ALA A 1 182 ? 23.993 0.898 -22.734 1.00 83.44 182 ALA A O 1
ATOM 1398 N N . ASP A 1 183 ? 24.430 -0.582 -24.380 1.00 84.75 183 ASP A N 1
ATOM 1399 C CA . ASP A 1 183 ? 24.850 0.399 -25.385 1.00 84.75 183 ASP A CA 1
ATOM 1400 C C . ASP A 1 183 ? 23.639 1.057 -26.072 1.00 84.75 183 ASP A C 1
ATOM 1402 O O . ASP A 1 183 ? 23.721 2.200 -26.531 1.00 84.75 183 ASP A O 1
ATOM 1406 N N . ASP A 1 184 ? 22.495 0.362 -26.108 1.00 84.12 184 ASP A N 1
ATOM 1407 C CA . ASP A 1 184 ? 21.217 0.889 -26.592 1.00 84.12 184 ASP A CA 1
ATOM 1408 C C . ASP A 1 184 ? 20.046 0.510 -25.657 1.00 84.12 184 ASP A C 1
ATOM 1410 O O . ASP A 1 184 ? 19.424 -0.547 -25.815 1.00 84.12 184 ASP A O 1
ATOM 1414 N N . PRO A 1 185 ? 1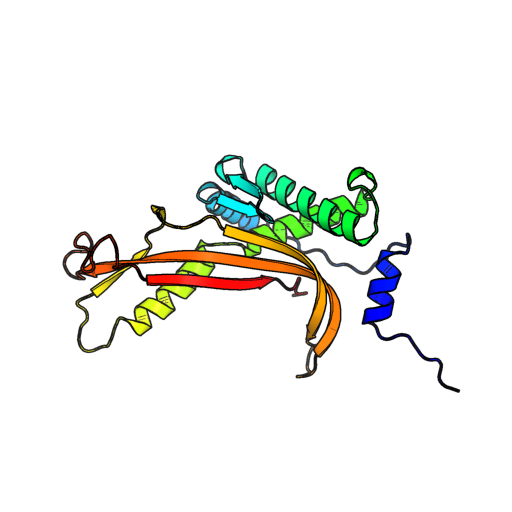9.646 1.400 -24.728 1.00 79.69 185 PRO A N 1
ATOM 1415 C CA . PRO A 1 185 ? 18.581 1.126 -23.763 1.00 79.69 185 PRO A CA 1
ATOM 1416 C C . PRO A 1 185 ? 17.183 1.010 -24.396 1.00 79.69 185 PRO A C 1
ATOM 1418 O O . PRO A 1 185 ? 16.219 0.668 -23.699 1.00 79.69 185 PRO A O 1
ATOM 1421 N N . THR A 1 186 ? 17.041 1.309 -25.693 1.00 82.88 186 THR A N 1
ATOM 1422 C CA . THR A 1 186 ? 15.797 1.103 -26.448 1.00 82.88 186 THR A CA 1
ATOM 1423 C C . THR A 1 186 ? 15.682 -0.311 -27.017 1.00 82.88 186 THR A C 1
ATOM 1425 O O . THR A 1 186 ? 14.575 -0.757 -27.334 1.00 82.88 186 THR A O 1
ATOM 1428 N N . ASN A 1 187 ? 16.799 -1.037 -27.090 1.00 83.94 187 ASN A N 1
ATOM 1429 C CA . ASN A 1 187 ? 16.859 -2.401 -27.579 1.00 83.94 187 ASN A CA 1
ATOM 1430 C C . ASN A 1 187 ? 16.577 -3.401 -26.446 1.00 83.94 187 ASN A C 1
ATOM 1432 O O . ASN A 1 187 ? 17.430 -3.680 -25.604 1.00 83.94 187 ASN A O 1
ATOM 1436 N N . GLU A 1 188 ? 15.364 -3.953 -26.418 1.00 84.12 188 GLU A N 1
ATOM 1437 C CA . GLU A 1 188 ? 14.959 -4.976 -25.447 1.00 84.12 188 GLU A CA 1
ATOM 1438 C C . GLU A 1 188 ? 15.530 -6.348 -25.852 1.00 84.12 188 GLU A C 1
ATOM 1440 O O . GLU A 1 188 ? 15.166 -6.909 -26.887 1.00 84.12 188 GLU A O 1
ATOM 1445 N N . LEU A 1 189 ? 16.407 -6.920 -25.023 1.00 76.94 189 LEU A N 1
ATOM 1446 C CA . LEU A 1 189 ? 17.158 -8.143 -25.344 1.00 76.94 189 LEU A CA 1
ATOM 1447 C C . LEU A 1 189 ? 16.330 -9.431 -25.219 1.00 76.94 189 LEU A C 1
ATOM 1449 O O . LEU A 1 189 ? 16.736 -10.487 -25.706 1.00 76.94 189 LEU A O 1
ATOM 1453 N N . MET A 1 190 ? 15.165 -9.374 -24.571 1.00 65.25 190 MET A N 1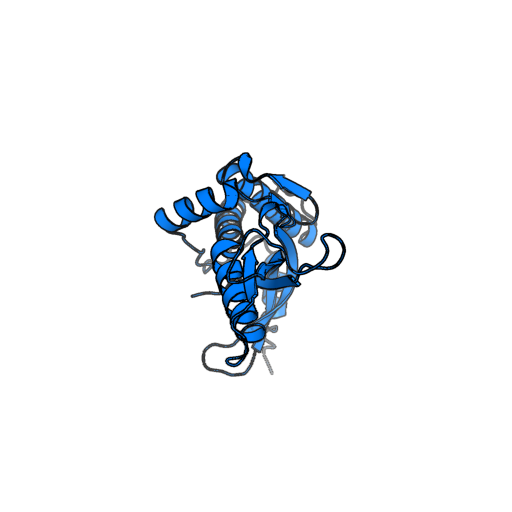
ATOM 1454 C CA . MET A 1 190 ? 14.288 -10.526 -24.358 1.00 65.25 190 MET A CA 1
ATOM 1455 C C . MET A 1 190 ? 12.916 -10.305 -25.018 1.00 65.25 190 MET A C 1
ATOM 1457 O O . MET A 1 190 ? 12.331 -9.231 -24.915 1.00 65.25 190 MET A O 1
ATOM 1461 N N . ARG A 1 191 ? 12.373 -11.334 -25.694 1.00 54.41 191 ARG A N 1
ATOM 1462 C CA . ARG A 1 191 ? 11.085 -11.270 -26.425 1.00 54.41 191 ARG A CA 1
ATOM 1463 C C . ARG A 1 191 ? 9.941 -10.720 -25.555 1.00 54.41 191 ARG A C 1
ATOM 1465 O O . ARG A 1 191 ? 9.756 -11.178 -24.427 1.00 54.41 191 ARG A O 1
ATOM 1472 N N . LYS A 1 192 ? 9.118 -9.824 -26.124 1.00 52.72 192 LYS A N 1
ATOM 1473 C CA . LYS A 1 192 ? 7.992 -9.108 -25.473 1.00 52.72 192 LYS A CA 1
ATOM 1474 C C . LYS A 1 192 ? 7.024 -9.999 -24.675 1.00 52.72 192 LYS A C 1
ATOM 1476 O O . LYS A 1 192 ? 6.418 -9.544 -23.709 1.00 52.72 192 LYS A O 1
ATOM 1481 N N . ASP A 1 193 ? 6.912 -11.263 -25.058 1.00 46.84 193 ASP A N 1
ATOM 1482 C CA . ASP A 1 193 ? 6.006 -12.289 -24.543 1.00 46.84 193 ASP A CA 1
ATOM 1483 C C . ASP A 1 193 ? 6.629 -13.229 -23.485 1.00 46.84 193 ASP A C 1
ATOM 1485 O O . ASP A 1 193 ? 5.903 -13.992 -22.850 1.00 46.84 193 ASP A O 1
ATOM 1489 N N . ARG A 1 194 ? 7.951 -13.178 -23.246 1.00 45.09 194 ARG A N 1
ATOM 1490 C CA . ARG A 1 194 ? 8.653 -14.035 -22.255 1.00 45.09 194 ARG A CA 1
ATOM 1491 C C . ARG A 1 194 ? 9.772 -13.335 -21.469 1.00 45.09 194 ARG A C 1
ATOM 1493 O O . ARG A 1 194 ? 10.464 -13.977 -20.688 1.00 45.09 194 ARG A O 1
ATOM 1500 N N . GLY A 1 195 ? 9.976 -12.042 -21.704 1.00 48.28 195 GLY A N 1
ATOM 1501 C CA . GLY A 1 195 ? 11.240 -11.363 -21.435 1.00 48.28 195 GLY A CA 1
ATOM 1502 C C . GLY A 1 195 ? 11.262 -10.345 -20.309 1.00 48.28 195 GLY A C 1
ATOM 1503 O O . GLY A 1 195 ? 12.028 -9.392 -20.394 1.00 48.28 195 GLY A O 1
ATOM 1504 N N . ALA A 1 196 ? 10.412 -10.484 -19.296 1.00 55.34 196 ALA A N 1
ATOM 1505 C CA . ALA A 1 196 ? 10.370 -9.505 -18.222 1.00 55.34 196 ALA A CA 1
ATOM 1506 C C . ALA A 1 196 ? 10.526 -10.173 -16.859 1.00 55.34 196 ALA A C 1
ATOM 1508 O O . ALA A 1 196 ? 9.896 -11.193 -16.575 1.00 55.34 196 ALA A O 1
ATOM 1509 N N . VAL A 1 197 ? 11.394 -9.590 -16.034 1.00 57.41 197 VAL A N 1
ATOM 1510 C CA . VAL A 1 197 ? 11.590 -10.032 -14.656 1.00 57.41 197 VAL A CA 1
ATOM 1511 C C . VAL A 1 197 ? 10.447 -9.457 -13.836 1.00 57.41 197 VAL A C 1
ATOM 1513 O O . VAL A 1 197 ? 10.253 -8.240 -13.796 1.00 57.41 197 VAL A O 1
ATOM 1516 N N . VAL A 1 198 ? 9.675 -10.348 -13.219 1.00 62.91 198 VAL A N 1
ATOM 1517 C CA . VAL A 1 198 ? 8.582 -9.984 -12.322 1.00 62.91 198 VAL A CA 1
ATOM 1518 C C . VAL A 1 198 ? 9.094 -10.053 -10.899 1.00 62.91 198 VAL A C 1
ATOM 1520 O O . VAL A 1 198 ? 9.475 -11.125 -10.432 1.00 62.91 198 VAL A O 1
ATOM 1523 N N . VAL A 1 199 ? 9.063 -8.926 -10.198 1.00 63.09 199 VAL A N 1
ATOM 1524 C CA . VAL A 1 199 ? 9.293 -8.904 -8.753 1.00 63.09 199 VAL A CA 1
ATOM 1525 C C . VAL A 1 199 ? 7.955 -8.723 -8.074 1.00 63.09 199 VAL A C 1
ATOM 1527 O O . VAL A 1 199 ? 7.256 -7.741 -8.320 1.00 63.09 199 VAL A O 1
ATOM 1530 N N . ARG A 1 200 ? 7.606 -9.683 -7.218 1.00 69.62 200 ARG A N 1
ATOM 1531 C CA . ARG A 1 200 ? 6.480 -9.553 -6.302 1.00 69.62 200 ARG A CA 1
ATOM 1532 C C . ARG A 1 200 ? 7.026 -9.183 -4.934 1.00 69.62 200 ARG A C 1
ATOM 1534 O O . ARG A 1 200 ? 7.630 -10.020 -4.267 1.00 69.62 200 ARG A O 1
ATOM 1541 N N . LEU A 1 201 ? 6.811 -7.940 -4.533 1.00 61.84 201 LEU A N 1
ATOM 1542 C CA . LEU A 1 201 ? 7.110 -7.490 -3.182 1.00 61.84 201 LEU A CA 1
ATOM 1543 C C . LEU A 1 201 ? 5.893 -7.773 -2.317 1.00 61.84 201 LEU A C 1
ATOM 1545 O O . LEU A 1 201 ? 4.782 -7.396 -2.682 1.00 61.84 201 LEU A O 1
ATOM 1549 N N . VAL A 1 202 ? 6.108 -8.474 -1.208 1.00 64.56 202 VAL A N 1
ATOM 1550 C CA . VAL A 1 202 ? 5.080 -8.739 -0.204 1.00 64.56 202 VAL A CA 1
ATOM 1551 C C . VAL A 1 202 ? 5.607 -8.230 1.123 1.00 64.56 202 VAL A C 1
ATOM 1553 O O . VAL A 1 202 ? 6.576 -8.777 1.646 1.00 64.56 202 VAL A O 1
ATOM 1556 N N . ALA A 1 203 ? 4.974 -7.190 1.653 1.00 63.41 203 ALA A N 1
ATOM 1557 C CA . ALA A 1 203 ? 5.299 -6.647 2.961 1.00 63.41 203 ALA A CA 1
ATOM 1558 C C . ALA A 1 203 ? 4.102 -6.859 3.897 1.00 63.41 203 ALA A C 1
ATOM 1560 O O . ALA A 1 203 ? 3.010 -6.359 3.599 1.00 63.41 203 ALA A O 1
ATOM 1561 N N . PRO A 1 204 ? 4.263 -7.597 5.011 1.00 58.53 204 PRO A N 1
ATOM 1562 C CA . PRO A 1 204 ? 3.345 -7.442 6.123 1.00 58.53 204 PRO A CA 1
ATOM 1563 C C . PRO A 1 204 ? 3.575 -6.046 6.709 1.00 58.53 204 PRO A C 1
ATOM 1565 O O . PRO A 1 204 ? 4.666 -5.727 7.181 1.00 58.53 204 PRO A O 1
ATOM 1568 N N . VAL A 1 205 ? 2.555 -5.198 6.645 1.00 56.75 205 VAL A N 1
ATOM 1569 C CA . VAL A 1 205 ? 2.504 -3.978 7.441 1.00 56.75 205 VAL A CA 1
ATOM 1570 C C . VAL A 1 205 ? 1.904 -4.382 8.774 1.00 56.75 205 VAL A C 1
ATOM 1572 O O . VAL A 1 205 ? 0.691 -4.427 8.973 1.00 56.75 205 VAL A O 1
ATOM 1575 N N . GLU A 1 206 ? 2.799 -4.757 9.675 1.00 52.88 206 GLU A N 1
ATOM 1576 C CA . GLU A 1 206 ? 2.527 -4.706 11.102 1.00 52.88 206 GLU A CA 1
ATOM 1577 C C . GLU A 1 206 ? 2.503 -3.218 11.449 1.00 52.88 206 GLU A C 1
ATOM 1579 O O . GLU A 1 206 ? 3.449 -2.504 11.103 1.00 52.88 206 GLU A O 1
ATOM 1584 N N . ALA A 1 207 ? 1.420 -2.722 12.052 1.00 41.28 207 ALA A N 1
ATOM 1585 C CA . ALA A 1 207 ? 1.373 -1.363 12.579 1.00 41.28 207 ALA A CA 1
ATOM 1586 C C . ALA A 1 207 ? 2.446 -1.250 13.674 1.00 41.28 207 ALA A C 1
ATOM 1588 O O . ALA A 1 207 ? 2.210 -1.565 14.834 1.00 41.28 207 ALA A O 1
ATOM 1589 N N . ARG A 1 208 ? 3.674 -0.926 13.266 1.00 34.81 208 ARG A N 1
ATOM 1590 C CA . ARG A 1 208 ? 4.834 -0.849 14.143 1.00 34.81 208 ARG A CA 1
ATOM 1591 C C . ARG A 1 208 ? 4.813 0.490 14.848 1.00 34.81 208 ARG A C 1
ATOM 1593 O O . ARG A 1 208 ? 4.863 1.534 14.201 1.00 34.81 208 ARG A O 1
ATOM 1600 N N . GLU A 1 209 ? 4.825 0.431 16.168 1.00 32.44 209 GLU A N 1
ATOM 1601 C CA . GLU A 1 209 ? 5.324 1.517 16.994 1.00 32.44 209 GLU A CA 1
ATOM 1602 C C . GLU A 1 209 ? 6.794 1.762 16.603 1.00 32.44 209 GLU A C 1
ATOM 1604 O O . GLU A 1 209 ? 7.637 0.866 16.707 1.00 32.44 209 GLU A O 1
ATOM 1609 N N . ARG A 1 210 ? 7.091 2.947 16.063 1.00 29.89 210 ARG A N 1
ATOM 1610 C CA . ARG A 1 210 ? 8.453 3.492 16.005 1.00 29.89 210 ARG A CA 1
ATOM 1611 C C . ARG A 1 210 ? 8.597 4.563 17.071 1.00 29.89 210 ARG A C 1
ATOM 1613 O O . ARG A 1 210 ? 7.633 5.340 17.247 1.00 29.89 210 ARG A O 1
#

Sequence (210 aa):
MLKDTLPSYLQQVLALSSDEPSNESRMPTLSEAEIFQDAKDIGRDELLINGERVEGTRGYDAVVDALQKELEQVLARQVGKMPEQTPMAVSNALQAVAMAVLHASNRTESGGSAYELLAKFISNHEVDRVLLRPASARAAPLEVHMDVGPYLEPIPGSNESNWAFGLRVKLTAVMWYVVCDADDPTNELMRKDRGAVVVRLVAPVEARER